Protein AF-A0A382S1F7-F1 (afdb_monomer_lite)

Radius of gyration: 28.17 Å; chains: 1; bounding box: 48×58×81 Å

Foldseek 3Di:
DLLQLQLWAFPLLVQLQLLLCVVQVKFKDAPNDTDHVVQWDGDGFKIWGDPPPDIDIDGRHNVVSVGIDIAHPVGDDDPQLPQALAEEEEFDAADPDHPVVVCVLNVVSRYHYDHADDSSHAEYEYHPPGDPVRVVVQVVSSNHRYYYPVSVVVSRPDPPPDPPPPPPPPPPPDPPDDDVVLVVQLVVQCPDPDVVSVVVSVVSVVVSD

InterPro domains:
  IPR001357 BRCT domain [PF00533] (86-142)
  IPR001357 BRCT domain [PS50172] (78-169)
  IPR036420 BRCT domain superfamily [G3DSA:3.40.50.10190] (74-157)
  IPR036420 BRCT domain superfamily [SSF52113] (77-164)

Secondary structure (DSSP, 8-state):
-GGGGGS--SHHHHHHHHHHHHHTTPEEEETTEEE-GGGEEE-SSEEEEE-SS-EEEEE-STTHHHH-EEE-TT-SPPTT-TTTT-EEEEESB-SSS-HHHHHHHHHHTT-EEESS--TT--EEEE-BT--HHHHHHHHHTS--EEEEHHHHHHHSPP-------------------S-HHHHHHHHHHHT-S-HHHHHHHHHHHHHT-

Structure (mmCIF, N/CA/C/O backbone):
data_AF-A0A382S1F7-F1
#
_entry.id   AF-A0A382S1F7-F1
#
loop_
_atom_site.group_PDB
_atom_site.id
_atom_site.type_symbol
_atom_site.label_atom_id
_atom_site.label_alt_id
_atom_site.label_comp_id
_atom_site.label_asym_id
_atom_site.label_entity_id
_atom_site.label_seq_id
_atom_site.pdbx_PDB_ins_code
_atom_site.Cartn_x
_atom_site.Cartn_y
_atom_site.Cartn_z
_atom_site.occupancy
_atom_site.B_iso_or_equiv
_atom_site.auth_seq_id
_atom_site.auth_comp_id
_atom_site.auth_asym_id
_atom_site.auth_atom_id
_atom_site.pdbx_PDB_model_num
ATOM 1 N N . MET A 1 1 ? -2.131 -1.665 -4.468 1.00 86.62 1 MET A N 1
ATOM 2 C CA . MET A 1 1 ? -0.959 -1.792 -3.585 1.00 86.62 1 MET A CA 1
ATOM 3 C C . MET A 1 1 ? 0.016 -0.644 -3.794 1.00 86.62 1 MET A C 1
ATOM 5 O O . MET A 1 1 ? 0.384 -0.010 -2.820 1.00 86.62 1 MET A O 1
ATOM 9 N N . LYS A 1 2 ? 0.353 -0.279 -5.042 1.00 88.88 2 LYS A N 1
ATOM 10 C CA . LYS A 1 2 ? 1.259 0.851 -5.343 1.00 88.88 2 LYS A CA 1
ATOM 11 C C . LYS A 1 2 ? 0.974 2.151 -4.569 1.00 88.88 2 LYS A C 1
ATOM 13 O O . LYS A 1 2 ? 1.903 2.854 -4.203 1.00 88.88 2 LYS A O 1
ATOM 18 N N . VAL A 1 3 ? -0.294 2.471 -4.287 1.00 89.44 3 VAL A N 1
ATOM 19 C CA . VAL A 1 3 ? -0.679 3.668 -3.512 1.00 89.44 3 VAL A CA 1
ATOM 20 C C . VAL A 1 3 ? -0.031 3.741 -2.119 1.00 89.44 3 VAL A C 1
ATOM 22 O O . VAL A 1 3 ? 0.233 4.844 -1.650 1.00 89.44 3 VAL A O 1
ATOM 25 N N . LEU A 1 4 ? 0.300 2.598 -1.506 1.00 90.38 4 LEU A N 1
ATOM 26 C CA . LEU A 1 4 ? 0.947 2.512 -0.191 1.00 90.38 4 LEU A CA 1
ATOM 27 C C . LEU A 1 4 ? 2.356 3.125 -0.180 1.00 90.38 4 LEU A C 1
ATOM 29 O O . LEU A 1 4 ? 2.811 3.616 0.845 1.00 90.38 4 LEU A O 1
ATOM 33 N N . PHE A 1 5 ? 3.027 3.203 -1.333 1.00 90.56 5 PHE A N 1
ATOM 34 C CA . PHE A 1 5 ? 4.339 3.851 -1.429 1.00 90.56 5 PHE A CA 1
ATOM 35 C C . PHE A 1 5 ? 4.291 5.357 -1.129 1.00 90.56 5 PHE A C 1
ATOM 37 O O . PHE A 1 5 ? 5.321 5.962 -0.857 1.00 90.56 5 PHE A O 1
ATOM 44 N N . LYS A 1 6 ? 3.104 5.979 -1.143 1.00 90.50 6 LYS A N 1
ATOM 45 C CA . LYS A 1 6 ? 2.944 7.393 -0.775 1.00 90.50 6 LYS A CA 1
ATOM 46 C C . LYS A 1 6 ? 3.043 7.648 0.729 1.00 90.50 6 LYS A C 1
ATOM 48 O O . LYS A 1 6 ? 3.261 8.792 1.111 1.00 90.50 6 LYS A O 1
ATOM 53 N N . THR A 1 7 ? 2.849 6.623 1.561 1.00 89.38 7 THR A N 1
ATOM 54 C CA . THR A 1 7 ? 2.784 6.753 3.031 1.00 89.38 7 THR A CA 1
ATOM 55 C C . THR A 1 7 ? 4.061 6.339 3.737 1.00 89.38 7 THR A C 1
ATOM 57 O O . THR A 1 7 ? 4.134 6.475 4.956 1.00 89.38 7 THR A O 1
ATOM 60 N N . LEU A 1 8 ? 5.042 5.822 2.996 1.00 90.94 8 LEU A N 1
ATOM 61 C CA . LEU A 1 8 ? 6.309 5.362 3.551 1.00 90.94 8 LEU A CA 1
ATOM 62 C C . LEU A 1 8 ? 7.073 6.546 4.139 1.00 90.94 8 LEU A C 1
ATOM 64 O O . LEU A 1 8 ? 7.244 7.562 3.462 1.00 90.94 8 LEU A O 1
ATOM 68 N N . LYS A 1 9 ? 7.528 6.414 5.388 1.00 89.44 9 LYS A N 1
ATOM 69 C CA . LYS A 1 9 ? 8.358 7.435 6.051 1.00 89.44 9 LYS A CA 1
ATOM 70 C C . LYS A 1 9 ? 9.719 6.916 6.506 1.00 89.44 9 LYS A C 1
ATOM 72 O O . LYS A 1 9 ? 10.613 7.716 6.746 1.00 89.44 9 LYS A O 1
ATOM 77 N N . ASN A 1 10 ? 9.859 5.606 6.673 1.00 91.44 10 ASN A N 1
ATOM 78 C CA . ASN A 1 10 ? 11.054 4.981 7.231 1.00 91.44 10 ASN A CA 1
ATOM 79 C C . ASN A 1 10 ? 11.327 3.621 6.573 1.00 91.44 10 ASN A C 1
ATOM 81 O O . ASN A 1 10 ? 10.486 3.078 5.849 1.00 91.44 10 ASN A O 1
ATOM 85 N N . SER A 1 11 ? 12.501 3.058 6.843 1.00 90.56 11 SER A N 1
ATOM 86 C CA . SER A 1 11 ? 12.885 1.741 6.331 1.00 90.56 11 SER A CA 1
ATOM 87 C C . SER A 1 11 ? 11.980 0.620 6.805 1.00 90.56 11 SER A C 1
ATOM 89 O O . SER A 1 11 ? 11.673 -0.250 6.002 1.00 90.56 11 SER A O 1
ATOM 91 N N . LYS A 1 12 ? 11.469 0.658 8.040 1.00 91.31 12 LYS A N 1
ATOM 92 C CA . LYS A 1 12 ? 10.545 -0.369 8.552 1.00 91.31 12 LYS A CA 1
ATOM 93 C C . LYS A 1 12 ? 9.279 -0.469 7.692 1.00 91.31 12 LYS A C 1
ATOM 95 O O . LYS A 1 12 ? 8.837 -1.572 7.380 1.00 91.31 12 LYS A O 1
ATOM 100 N N . ASP A 1 13 ? 8.723 0.668 7.277 1.00 91.88 13 ASP A N 1
ATOM 101 C CA . ASP A 1 13 ? 7.564 0.734 6.384 1.00 91.88 13 ASP A CA 1
ATOM 102 C C . ASP A 1 13 ? 7.890 0.122 5.015 1.00 91.88 13 ASP A C 1
ATOM 104 O O . ASP A 1 13 ? 7.119 -0.686 4.494 1.00 91.88 13 ASP A O 1
ATOM 108 N N . LEU A 1 14 ? 9.040 0.491 4.437 1.00 91.19 14 LEU A N 1
ATOM 109 C CA . LEU A 1 14 ? 9.475 -0.011 3.135 1.00 91.19 14 LEU A CA 1
ATOM 110 C C . LEU A 1 14 ? 9.740 -1.522 3.178 1.00 91.19 14 LEU A C 1
ATOM 112 O O . LEU A 1 14 ? 9.232 -2.243 2.324 1.00 91.19 14 LEU A O 1
ATOM 116 N N . THR A 1 15 ? 10.450 -2.009 4.196 1.00 91.75 15 THR A N 1
ATOM 117 C CA . THR A 1 15 ? 10.720 -3.436 4.406 1.00 91.75 15 THR A CA 1
ATOM 118 C C . THR A 1 15 ? 9.428 -4.237 4.494 1.00 91.75 15 THR A C 1
ATOM 120 O O . THR A 1 15 ? 9.309 -5.260 3.832 1.00 91.75 15 THR A O 1
ATOM 123 N N . ARG A 1 16 ? 8.421 -3.756 5.235 1.00 92.81 16 ARG A N 1
ATOM 124 C CA . ARG A 1 16 ? 7.117 -4.435 5.334 1.00 92.81 16 ARG A CA 1
ATOM 125 C C . ARG A 1 16 ? 6.429 -4.571 3.980 1.00 92.81 16 ARG A C 1
ATOM 127 O O . ARG A 1 16 ? 5.920 -5.637 3.649 1.00 92.81 16 ARG A O 1
ATOM 134 N N . VAL A 1 17 ? 6.432 -3.502 3.186 1.00 92.25 17 VAL A N 1
ATOM 135 C CA . VAL A 1 17 ? 5.825 -3.517 1.850 1.00 92.25 17 VAL A CA 1
ATOM 136 C C . VAL A 1 17 ? 6.582 -4.451 0.902 1.00 92.25 17 VAL A C 1
ATOM 138 O O . VAL A 1 17 ? 5.939 -5.194 0.164 1.00 92.25 17 VAL A O 1
ATOM 141 N N . LEU A 1 18 ? 7.918 -4.446 0.937 1.00 91.44 18 LEU A N 1
ATOM 142 C CA . LEU A 1 18 ? 8.743 -5.317 0.095 1.00 91.44 18 LEU A CA 1
ATOM 143 C C . LEU A 1 18 ? 8.636 -6.793 0.504 1.00 91.44 18 LEU A C 1
ATOM 145 O O . LEU A 1 18 ? 8.439 -7.628 -0.372 1.00 91.44 18 LEU A O 1
ATOM 149 N N . ASN A 1 19 ? 8.626 -7.106 1.803 1.00 91.88 19 ASN A N 1
ATOM 150 C CA . ASN A 1 19 ? 8.371 -8.461 2.308 1.00 91.88 19 ASN A CA 1
ATOM 151 C C . ASN A 1 19 ? 7.033 -9.004 1.797 1.00 91.88 19 ASN A C 1
ATOM 153 O O . ASN A 1 19 ? 6.947 -10.139 1.333 1.00 91.88 19 ASN A O 1
ATOM 157 N N . TYR A 1 20 ? 5.976 -8.184 1.838 1.00 92.31 20 TYR A N 1
ATOM 158 C CA . TYR A 1 20 ? 4.690 -8.593 1.282 1.00 92.31 20 TYR A CA 1
ATOM 159 C C . TYR A 1 20 ? 4.777 -8.857 -0.223 1.00 92.31 20 TYR A C 1
ATOM 161 O O . TYR A 1 20 ? 4.180 -9.823 -0.704 1.00 92.31 20 TYR A O 1
ATOM 169 N N . CYS A 1 21 ? 5.480 -7.996 -0.969 1.00 91.06 21 CYS A N 1
ATOM 170 C CA . CYS A 1 21 ? 5.673 -8.178 -2.404 1.00 91.06 21 CYS A CA 1
ATOM 171 C C . CYS A 1 21 ? 6.350 -9.522 -2.702 1.00 91.06 21 CYS A C 1
ATOM 173 O O . CYS A 1 21 ? 5.808 -10.310 -3.475 1.00 91.06 21 CYS A O 1
ATOM 175 N N . GLU A 1 22 ? 7.469 -9.813 -2.037 1.00 89.56 22 GLU A N 1
ATOM 176 C CA . GLU A 1 22 ? 8.221 -11.061 -2.201 1.00 89.56 22 GLU A CA 1
ATOM 177 C C . GLU A 1 22 ? 7.354 -12.288 -1.860 1.00 89.56 22 GLU A C 1
ATOM 179 O O . GLU A 1 22 ? 7.219 -13.200 -2.681 1.00 89.56 22 GLU A O 1
ATOM 184 N N . ASN A 1 23 ? 6.645 -12.265 -0.725 1.00 89.38 23 ASN A N 1
ATOM 185 C CA . ASN A 1 23 ? 5.772 -13.365 -0.293 1.00 89.38 23 ASN A CA 1
ATOM 186 C C . ASN A 1 23 ? 4.588 -13.623 -1.241 1.00 89.38 23 ASN A C 1
ATOM 188 O O . ASN A 1 23 ? 4.117 -14.755 -1.362 1.00 89.38 23 ASN A O 1
ATOM 192 N N . ASN A 1 24 ? 4.107 -12.591 -1.940 1.00 88.69 24 ASN A N 1
ATOM 193 C CA . ASN A 1 24 ? 2.965 -12.684 -2.854 1.00 88.69 24 ASN A CA 1
ATOM 194 C C . ASN A 1 24 ? 3.372 -12.727 -4.335 1.00 88.69 24 ASN A C 1
ATOM 196 O O . ASN A 1 24 ? 2.506 -12.580 -5.203 1.00 88.69 24 ASN A O 1
ATOM 200 N N . ARG A 1 25 ? 4.662 -12.954 -4.634 1.00 87.69 25 ARG A N 1
ATOM 201 C CA . ARG A 1 25 ? 5.215 -13.005 -6.002 1.00 87.69 25 ARG A CA 1
ATOM 202 C C . ARG A 1 25 ? 4.908 -11.739 -6.814 1.00 87.69 25 ARG A C 1
ATOM 204 O O . ARG A 1 25 ? 4.575 -11.814 -7.994 1.00 87.69 25 ARG A O 1
ATOM 211 N N . ILE A 1 26 ? 4.956 -10.584 -6.157 1.00 90.19 26 ILE A N 1
ATOM 212 C CA . ILE A 1 26 ? 4.844 -9.266 -6.781 1.00 90.19 26 ILE A CA 1
ATOM 213 C C . ILE A 1 26 ? 6.266 -8.765 -6.989 1.00 90.19 26 ILE A C 1
ATOM 215 O O . ILE A 1 26 ? 7.002 -8.558 -6.025 1.00 90.19 26 ILE A O 1
ATOM 219 N N . GLU A 1 27 ? 6.657 -8.550 -8.237 1.00 89.69 27 GLU A N 1
ATOM 220 C CA . GLU A 1 27 ? 7.999 -8.064 -8.532 1.00 89.69 27 GLU A CA 1
ATOM 221 C C . GLU A 1 27 ? 8.067 -6.555 -8.314 1.00 89.69 27 GLU A C 1
ATOM 223 O O . GLU A 1 27 ? 7.243 -5.787 -8.822 1.00 89.69 27 GLU A O 1
ATOM 228 N N . THR A 1 28 ? 9.067 -6.117 -7.553 1.00 89.44 28 THR A N 1
ATOM 229 C CA . THR A 1 28 ? 9.378 -4.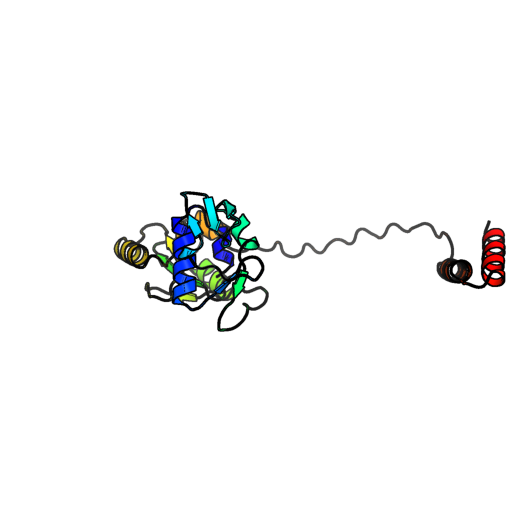695 -7.416 1.00 89.44 28 THR A CA 1
ATOM 230 C C . THR A 1 28 ? 10.462 -4.353 -8.422 1.00 89.44 28 THR A C 1
ATOM 232 O O . THR A 1 28 ? 11.548 -4.912 -8.388 1.00 89.44 28 THR A O 1
ATOM 235 N N . LEU A 1 29 ? 10.168 -3.429 -9.330 1.00 88.62 29 LEU A N 1
ATOM 236 C CA . LEU A 1 29 ? 11.051 -3.052 -10.425 1.00 88.62 29 LEU A CA 1
ATOM 237 C C . LEU A 1 29 ? 11.516 -1.601 -10.260 1.00 88.62 29 LEU A C 1
ATOM 239 O O . LEU A 1 29 ? 10.715 -0.707 -9.962 1.00 88.62 29 LEU A O 1
ATOM 243 N N . HIS A 1 30 ? 12.782 -1.337 -10.561 1.00 86.25 30 HIS A N 1
ATOM 244 C CA . HIS A 1 30 ? 13.304 0.008 -10.801 1.00 86.25 30 HIS A CA 1
ATOM 245 C C . HIS A 1 30 ? 14.058 0.025 -12.127 1.00 86.25 30 HIS A C 1
ATOM 247 O O . HIS A 1 30 ? 14.952 -0.785 -12.334 1.00 86.25 30 HIS A O 1
ATOM 253 N N . ASN A 1 31 ? 13.684 0.933 -13.035 1.00 81.94 31 ASN A N 1
ATOM 254 C CA . ASN A 1 31 ? 14.240 1.001 -14.395 1.00 81.94 31 ASN A CA 1
ATOM 255 C C . ASN A 1 31 ? 14.308 -0.367 -15.104 1.00 81.94 31 ASN A C 1
ATOM 257 O O . ASN A 1 31 ? 15.307 -0.678 -15.733 1.00 81.94 31 ASN A O 1
ATOM 261 N N . GLU A 1 32 ? 13.238 -1.166 -14.989 1.00 80.50 32 GLU A N 1
ATOM 262 C CA . GLU A 1 32 ? 13.101 -2.506 -15.605 1.00 80.50 32 GLU A CA 1
ATOM 263 C C . GLU A 1 32 ? 13.939 -3.615 -14.951 1.00 80.50 32 GLU A C 1
ATOM 265 O O . GLU A 1 32 ? 13.748 -4.784 -15.265 1.00 80.50 32 GLU A O 1
ATOM 270 N N . SER A 1 33 ? 14.768 -3.279 -13.964 1.00 83.25 33 SER A N 1
ATOM 271 C CA . SER A 1 33 ? 15.489 -4.254 -13.150 1.00 83.25 33 SER A CA 1
ATOM 272 C C . SER A 1 33 ? 14.671 -4.677 -11.934 1.00 83.25 33 SER A C 1
ATOM 274 O O . SER A 1 33 ? 14.140 -3.825 -11.213 1.00 83.25 33 SER A O 1
ATOM 276 N N . SER A 1 34 ? 14.614 -5.987 -11.683 1.00 83.62 34 SER A N 1
ATOM 277 C CA . SER A 1 34 ? 14.015 -6.544 -10.469 1.00 83.62 34 SER A CA 1
ATOM 278 C C . SER A 1 34 ? 14.860 -6.243 -9.240 1.00 83.62 34 SER A C 1
ATOM 280 O O . SER A 1 34 ? 16.090 -6.281 -9.277 1.00 83.62 34 SER A O 1
ATOM 282 N N . LEU A 1 35 ? 14.168 -5.894 -8.164 1.00 83.31 35 LEU A N 1
ATOM 283 C CA . LEU A 1 35 ? 14.728 -5.534 -6.880 1.00 83.31 35 LEU A CA 1
ATOM 284 C C . LEU A 1 35 ? 14.209 -6.483 -5.814 1.00 83.31 35 LEU A C 1
ATOM 286 O O . LEU A 1 35 ? 13.002 -6.575 -5.585 1.00 83.31 35 LEU A O 1
ATOM 290 N N . THR A 1 36 ? 15.152 -7.104 -5.121 1.00 79.62 36 THR A N 1
ATOM 291 C CA . THR A 1 36 ? 14.924 -7.822 -3.869 1.00 79.62 36 THR A CA 1
ATOM 292 C C . THR A 1 36 ? 15.542 -7.042 -2.719 1.00 79.62 36 THR A C 1
ATOM 294 O O . THR A 1 36 ? 16.439 -6.212 -2.920 1.00 79.62 36 THR A O 1
ATOM 297 N N . LEU A 1 37 ? 15.068 -7.299 -1.500 1.00 79.25 37 LEU A N 1
ATOM 298 C CA . LEU A 1 37 ? 15.604 -6.662 -0.295 1.00 79.25 37 LEU A CA 1
ATOM 299 C C . LEU A 1 37 ? 17.120 -6.856 -0.136 1.00 79.25 37 LEU A C 1
ATOM 301 O O . LEU A 1 37 ? 17.796 -5.942 0.330 1.00 79.25 37 LEU A O 1
ATOM 305 N N . ASP A 1 38 ? 17.670 -7.974 -0.609 1.00 81.19 38 ASP A N 1
ATOM 306 C CA . ASP A 1 38 ? 19.104 -8.288 -0.529 1.00 81.19 38 ASP A CA 1
ATOM 307 C C . ASP A 1 38 ? 20.001 -7.276 -1.261 1.00 81.19 38 ASP A C 1
ATOM 309 O O . ASP A 1 38 ? 21.165 -7.075 -0.904 1.00 81.19 38 ASP A O 1
ATOM 313 N N . VAL A 1 39 ? 19.466 -6.616 -2.291 1.00 82.38 39 VAL A N 1
ATOM 314 C CA . VAL A 1 39 ? 20.199 -5.642 -3.116 1.00 82.38 39 VAL A CA 1
ATOM 315 C C . VAL A 1 39 ? 20.114 -4.227 -2.524 1.00 82.38 39 VAL A C 1
ATOM 317 O O . VAL A 1 39 ? 20.861 -3.327 -2.928 1.00 82.38 39 VAL A O 1
ATOM 320 N N . ILE A 1 40 ? 19.226 -4.016 -1.546 1.00 84.81 40 ILE A N 1
ATOM 321 C CA . ILE A 1 40 ? 18.932 -2.713 -0.951 1.00 84.81 40 ILE A CA 1
ATOM 322 C C . ILE A 1 40 ? 19.501 -2.646 0.467 1.00 84.81 40 ILE A C 1
ATOM 324 O O . ILE A 1 40 ? 19.025 -3.287 1.397 1.00 84.81 40 ILE A O 1
ATOM 328 N N . LYS A 1 41 ? 20.481 -1.768 0.670 1.00 85.69 41 LYS A N 1
ATOM 329 C CA . LYS A 1 41 ? 20.929 -1.382 2.010 1.00 85.69 41 LYS A CA 1
ATOM 330 C C . LYS A 1 41 ? 20.029 -0.273 2.534 1.00 85.69 41 LYS A C 1
ATOM 332 O O . LYS A 1 41 ? 20.008 0.815 1.964 1.00 85.69 41 LYS A O 1
ATOM 337 N N . LEU A 1 42 ? 19.284 -0.549 3.598 1.00 87.38 42 LEU A N 1
ATOM 338 C CA . LEU A 1 42 ? 18.363 0.406 4.210 1.00 87.38 42 LEU A CA 1
ATOM 339 C C . LEU A 1 42 ? 18.987 1.066 5.445 1.00 87.38 42 LEU A C 1
ATOM 341 O O . LEU A 1 42 ? 19.445 0.389 6.360 1.00 87.38 42 LEU A O 1
ATOM 345 N N . GLU A 1 43 ? 18.953 2.393 5.467 1.00 87.94 43 GLU A N 1
ATOM 346 C CA . GLU A 1 43 ? 19.143 3.241 6.646 1.00 87.94 43 GLU A CA 1
ATOM 347 C C . GLU A 1 43 ? 17.764 3.697 7.161 1.00 87.94 43 GLU A C 1
ATOM 349 O O . GLU A 1 43 ? 16.729 3.314 6.621 1.00 87.94 43 GLU A O 1
ATOM 354 N N . GLU A 1 44 ? 17.693 4.508 8.217 1.00 86.38 44 GLU A N 1
ATOM 355 C CA . GLU A 1 44 ? 16.411 4.887 8.837 1.00 86.38 44 GLU A CA 1
ATOM 356 C C . GLU A 1 44 ? 15.432 5.566 7.855 1.00 86.38 44 GLU A C 1
ATOM 358 O O . GLU A 1 44 ? 14.255 5.203 7.793 1.00 86.38 44 GLU A O 1
ATOM 363 N N . THR A 1 45 ? 15.923 6.503 7.041 1.00 88.56 45 THR A N 1
ATOM 364 C CA . THR A 1 45 ? 15.125 7.296 6.083 1.00 88.56 45 THR A CA 1
ATOM 365 C C . THR A 1 45 ? 15.685 7.277 4.661 1.00 88.56 45 THR A C 1
ATOM 367 O O . THR A 1 45 ? 15.184 7.977 3.779 1.00 88.56 45 THR A O 1
ATOM 370 N N . ARG A 1 46 ? 16.724 6.479 4.405 1.00 89.19 46 ARG A N 1
ATOM 371 C CA . ARG A 1 46 ? 17.399 6.388 3.104 1.00 89.19 46 ARG A CA 1
ATOM 372 C C . ARG A 1 46 ? 17.639 4.934 2.735 1.00 89.19 46 ARG A C 1
ATOM 374 O O . ARG A 1 46 ? 17.718 4.072 3.601 1.00 89.19 46 ARG A O 1
ATOM 381 N N . GLY A 1 47 ? 17.757 4.664 1.444 1.00 87.31 47 GLY A N 1
ATOM 382 C CA . GLY A 1 47 ? 18.155 3.362 0.929 1.00 87.31 47 GLY A CA 1
ATOM 383 C C . GLY A 1 47 ? 19.217 3.510 -0.148 1.00 87.31 47 GLY A C 1
ATOM 384 O O . GLY A 1 47 ? 19.235 4.499 -0.878 1.00 87.31 47 GLY A O 1
ATOM 385 N N . VAL A 1 48 ? 20.109 2.530 -0.246 1.00 86.94 48 VAL A N 1
ATOM 386 C CA . VAL A 1 48 ? 21.130 2.440 -1.290 1.00 86.94 48 VAL A CA 1
ATOM 387 C C . VAL A 1 48 ? 20.970 1.111 -2.005 1.00 86.94 48 VAL A C 1
ATOM 389 O O . VAL A 1 48 ? 21.058 0.054 -1.388 1.00 86.94 48 VAL A O 1
ATOM 392 N N . ILE A 1 49 ? 20.757 1.167 -3.312 1.00 86.94 49 ILE A N 1
ATOM 393 C CA . ILE A 1 49 ? 20.693 -0.008 -4.179 1.00 86.94 49 ILE A CA 1
ATOM 394 C C . ILE A 1 49 ? 22.075 -0.239 -4.771 1.00 86.94 49 ILE A C 1
ATOM 396 O O . ILE A 1 49 ? 22.669 0.691 -5.324 1.00 86.94 49 ILE A O 1
ATOM 400 N N . ASN A 1 50 ? 22.582 -1.465 -4.664 1.00 82.94 50 ASN A N 1
ATOM 401 C CA . ASN A 1 50 ? 23.851 -1.849 -5.270 1.00 82.94 50 ASN A CA 1
ATOM 402 C C . ASN A 1 50 ? 23.631 -2.582 -6.599 1.00 82.94 50 ASN A C 1
ATOM 404 O O . ASN A 1 50 ? 23.258 -3.749 -6.614 1.00 82.94 50 ASN A O 1
ATOM 408 N N . TRP A 1 51 ? 23.944 -1.933 -7.717 1.00 79.50 51 TRP A N 1
ATOM 409 C CA . TRP A 1 51 ? 23.795 -2.497 -9.062 1.00 79.50 51 TRP A CA 1
ATOM 410 C C . TRP A 1 51 ? 25.026 -3.285 -9.538 1.00 79.50 51 TRP A C 1
ATOM 412 O O . TRP A 1 51 ? 25.360 -3.256 -10.718 1.00 79.50 51 TRP A O 1
ATOM 422 N N . GLY A 1 52 ? 25.749 -3.950 -8.631 1.00 69.25 52 GLY A N 1
ATOM 423 C CA . GLY A 1 52 ? 26.938 -4.732 -8.997 1.00 69.25 52 GLY A CA 1
ATOM 424 C C . GLY A 1 52 ? 28.120 -3.874 -9.467 1.00 69.25 52 GLY A C 1
ATOM 425 O O . GLY A 1 52 ? 28.837 -4.262 -10.383 1.00 69.25 52 GLY A O 1
ATOM 426 N N . GLY A 1 53 ? 28.316 -2.699 -8.854 1.00 68.06 53 GLY A N 1
ATOM 427 C CA . GLY A 1 53 ? 29.435 -1.789 -9.155 1.00 68.06 53 GLY A CA 1
ATOM 428 C C . GLY A 1 53 ? 29.051 -0.308 -9.209 1.00 68.06 53 GLY A C 1
ATOM 429 O O . GLY A 1 53 ? 29.917 0.553 -9.084 1.00 68.06 53 GLY A O 1
ATOM 430 N N . TYR A 1 54 ? 27.755 -0.005 -9.328 1.00 68.88 54 TYR A N 1
ATOM 431 C CA . TYR A 1 54 ? 27.209 1.350 -9.248 1.00 68.88 54 TYR A CA 1
ATOM 432 C C . TYR A 1 54 ? 26.151 1.414 -8.142 1.00 68.88 54 TYR A C 1
ATOM 434 O O . TYR A 1 54 ? 25.232 0.600 -8.109 1.00 68.88 54 TYR A O 1
ATOM 442 N N . GLY A 1 55 ? 26.290 2.355 -7.210 1.00 76.31 55 GLY A N 1
ATOM 443 C CA . GLY A 1 55 ? 25.332 2.553 -6.123 1.00 76.31 55 GLY A CA 1
ATOM 444 C C . GLY A 1 55 ? 24.363 3.682 -6.452 1.00 76.31 55 GLY A C 1
ATOM 445 O O . GLY A 1 55 ? 24.805 4.772 -6.806 1.00 76.31 55 GLY A O 1
ATOM 446 N N . SER A 1 56 ? 23.056 3.459 -6.308 1.00 84.00 56 SER A N 1
ATOM 447 C CA . SER A 1 56 ? 22.065 4.543 -6.356 1.00 84.00 56 SER A CA 1
ATOM 448 C C . SER A 1 56 ? 21.405 4.707 -4.997 1.00 84.00 56 SER A C 1
ATOM 450 O O . SER A 1 56 ? 20.837 3.747 -4.474 1.00 84.00 56 SER A O 1
ATOM 452 N N . SER A 1 57 ? 21.445 5.914 -4.440 1.00 87.88 57 SER A N 1
ATOM 453 C CA . SER A 1 57 ? 20.727 6.239 -3.212 1.00 87.88 57 SER A CA 1
ATOM 454 C C . SER A 1 57 ? 19.348 6.824 -3.506 1.00 87.88 57 SER A C 1
ATOM 456 O O . SER A 1 57 ? 19.123 7.478 -4.526 1.00 87.88 57 SER A O 1
ATOM 458 N N . PHE A 1 58 ? 18.414 6.586 -2.594 1.00 89.31 58 PHE A N 1
ATOM 459 C CA . PHE A 1 58 ? 17.088 7.178 -2.605 1.00 89.31 58 PHE A CA 1
ATOM 460 C C . PHE A 1 58 ? 16.658 7.537 -1.184 1.00 89.31 58 PHE A C 1
ATOM 462 O O . PHE A 1 58 ? 17.090 6.934 -0.202 1.00 89.31 58 PHE A O 1
ATOM 469 N N . GLU A 1 59 ? 15.780 8.526 -1.078 1.00 91.06 59 GLU A N 1
ATOM 470 C CA . GLU A 1 59 ? 15.151 8.908 0.185 1.00 91.06 59 GLU A CA 1
ATOM 471 C C . GLU A 1 59 ? 13.790 8.238 0.313 1.00 91.06 59 GLU A C 1
ATOM 473 O O . GLU A 1 59 ? 13.037 8.149 -0.663 1.00 91.06 59 GLU A O 1
ATOM 478 N N . ILE A 1 60 ? 13.492 7.760 1.519 1.00 90.25 60 ILE A N 1
ATOM 479 C CA . ILE A 1 60 ? 12.235 7.101 1.837 1.00 90.25 60 ILE A CA 1
ATOM 480 C C . ILE A 1 60 ? 11.179 8.169 2.083 1.00 90.25 60 ILE A C 1
ATOM 482 O O . ILE A 1 60 ? 11.238 8.933 3.044 1.00 90.25 60 ILE A O 1
ATOM 486 N N . GLY A 1 61 ? 10.192 8.201 1.198 1.00 88.88 61 GLY A N 1
ATOM 487 C CA . GLY A 1 61 ? 9.120 9.175 1.237 1.00 88.88 61 GLY A CA 1
ATOM 488 C C . GLY A 1 61 ? 8.088 8.930 0.147 1.00 88.88 61 GLY A C 1
ATOM 489 O O . GLY A 1 61 ? 8.103 7.926 -0.569 1.00 88.88 61 GLY A O 1
ATOM 490 N N . SER A 1 62 ? 7.196 9.904 -0.028 1.00 85.88 62 SER A N 1
ATOM 491 C CA . SER A 1 62 ? 6.126 9.844 -1.030 1.00 85.88 62 SER A CA 1
ATOM 492 C C . SER A 1 62 ? 6.630 9.842 -2.482 1.00 85.88 62 SER A C 1
ATOM 494 O O . SER A 1 62 ? 5.917 9.395 -3.386 1.00 85.88 62 SER A O 1
ATOM 496 N N . ASN A 1 63 ? 7.870 10.285 -2.708 1.00 86.50 63 ASN A N 1
ATOM 497 C CA . ASN A 1 63 ? 8.609 10.182 -3.969 1.00 86.50 63 ASN A CA 1
ATOM 498 C C . ASN A 1 63 ? 8.746 8.727 -4.453 1.00 86.50 63 ASN A C 1
ATOM 500 O O . ASN A 1 63 ? 8.725 8.487 -5.665 1.00 86.50 63 ASN A O 1
ATOM 504 N N . LEU A 1 64 ? 8.797 7.752 -3.536 1.00 88.56 64 LEU A N 1
ATOM 505 C CA . LEU A 1 64 ? 8.941 6.337 -3.878 1.00 88.56 64 LEU A CA 1
ATOM 506 C C . LEU A 1 64 ? 7.777 5.781 -4.701 1.00 88.56 64 LEU A C 1
ATOM 508 O O . LEU A 1 64 ? 7.958 4.830 -5.461 1.00 88.56 64 LEU A O 1
ATOM 512 N N . PHE A 1 65 ? 6.607 6.423 -4.639 1.00 88.06 65 PHE A N 1
ATOM 513 C CA . PHE A 1 65 ? 5.459 6.074 -5.475 1.00 88.06 65 PHE A CA 1
ATOM 514 C C . PHE A 1 65 ? 5.780 6.098 -6.977 1.00 88.06 65 PHE A C 1
ATOM 516 O O . PHE A 1 65 ? 5.247 5.287 -7.733 1.00 88.06 65 PHE A O 1
ATOM 523 N N . ASN A 1 66 ? 6.636 7.021 -7.423 1.00 88.75 66 ASN A N 1
ATOM 524 C CA . ASN A 1 66 ? 7.056 7.097 -8.824 1.00 88.75 66 ASN A CA 1
ATOM 525 C C . ASN A 1 66 ? 8.368 6.354 -9.090 1.00 88.75 66 ASN A C 1
ATOM 527 O O . ASN A 1 66 ? 8.659 6.055 -10.244 1.00 88.75 66 ASN A O 1
ATOM 531 N N . TYR A 1 67 ? 9.134 6.062 -8.039 1.00 88.44 67 TYR A N 1
ATOM 532 C CA . TYR A 1 67 ? 10.446 5.433 -8.138 1.00 88.44 67 TYR A CA 1
ATOM 533 C C . TYR A 1 67 ? 10.356 3.933 -8.437 1.00 88.44 67 TYR A C 1
ATOM 535 O O . TYR A 1 67 ? 11.085 3.434 -9.295 1.00 88.44 67 TYR A O 1
ATOM 543 N N . PHE A 1 68 ? 9.434 3.228 -7.773 1.00 89.06 68 PHE A N 1
ATOM 544 C CA . PHE A 1 68 ? 9.220 1.798 -7.978 1.00 89.06 68 PHE A CA 1
ATOM 545 C C . PHE A 1 68 ? 8.019 1.519 -8.889 1.00 89.06 68 PHE A C 1
ATOM 547 O O . PHE A 1 68 ? 6.957 2.161 -8.832 1.00 89.06 68 PHE A O 1
ATOM 554 N N . LYS A 1 69 ? 8.177 0.512 -9.743 1.00 90.81 69 LYS A N 1
ATOM 555 C CA . LYS A 1 69 ? 7.088 -0.155 -10.453 1.00 90.81 69 LYS A CA 1
ATOM 556 C C . LYS A 1 69 ? 6.819 -1.486 -9.752 1.00 90.81 69 LYS A C 1
ATOM 558 O O . LYS A 1 69 ? 7.725 -2.077 -9.185 1.00 90.81 69 LYS A O 1
ATOM 563 N N . LEU A 1 70 ? 5.562 -1.909 -9.757 1.00 90.75 70 LEU A N 1
ATOM 564 C CA . LEU A 1 70 ? 5.153 -3.200 -9.215 1.00 90.75 70 LEU A CA 1
ATOM 565 C C . LEU A 1 70 ? 4.550 -3.990 -10.363 1.00 90.75 70 LEU A C 1
ATOM 567 O O . LEU A 1 70 ? 3.634 -3.466 -11.010 1.00 90.75 70 LEU A O 1
ATOM 571 N N . ASP A 1 71 ? 5.063 -5.189 -10.595 1.00 90.44 71 ASP A N 1
ATOM 572 C CA . ASP A 1 71 ? 4.461 -6.149 -11.506 1.00 90.44 71 ASP A CA 1
ATOM 573 C C . ASP A 1 71 ? 3.705 -7.214 -10.714 1.00 90.44 71 ASP A C 1
ATOM 575 O O . ASP A 1 71 ? 4.196 -7.742 -9.717 1.00 90.44 71 ASP A O 1
ATOM 579 N N . TYR A 1 72 ? 2.463 -7.466 -11.116 1.00 89.50 72 TYR A N 1
ATOM 580 C CA . TYR A 1 72 ? 1.539 -8.312 -10.368 1.00 89.50 72 TYR A CA 1
ATOM 581 C C . TYR A 1 72 ? 1.234 -9.570 -11.182 1.00 89.50 72 TYR A C 1
ATOM 583 O O . TYR A 1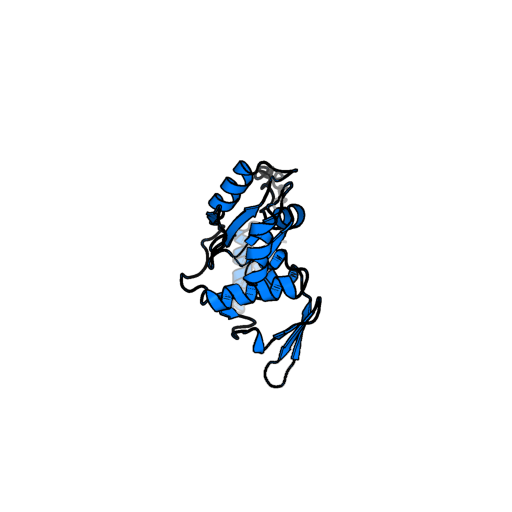 72 ? 0.939 -9.459 -12.372 1.00 89.50 72 TYR A O 1
ATOM 591 N N . PRO A 1 73 ? 1.147 -10.753 -10.549 1.00 83.81 73 PRO A N 1
ATOM 592 C CA . PRO A 1 73 ? 0.896 -12.008 -11.264 1.00 83.81 73 PRO A CA 1
ATOM 593 C C . PRO A 1 73 ? -0.473 -12.045 -11.970 1.00 83.81 73 PRO A C 1
ATOM 595 O O . PRO A 1 73 ? -0.670 -12.810 -12.907 1.00 83.81 73 PRO A O 1
ATOM 598 N N . GLY A 1 74 ? -1.428 -11.212 -11.536 1.00 82.69 74 GLY A N 1
ATOM 599 C CA . GLY A 1 74 ? -2.754 -11.056 -12.152 1.00 82.69 74 GLY A CA 1
ATOM 600 C C . GLY A 1 74 ? -2.858 -9.914 -13.170 1.00 82.69 74 GLY A C 1
ATOM 601 O O . GLY A 1 74 ? -3.965 -9.585 -13.596 1.00 82.69 74 GLY A O 1
ATOM 602 N N . GLY A 1 75 ? -1.736 -9.289 -13.531 1.00 85.56 75 GLY A N 1
ATOM 603 C CA . GLY A 1 75 ? -1.688 -8.122 -14.402 1.00 85.56 75 GLY A CA 1
ATOM 604 C C . GLY A 1 75 ? -1.913 -6.788 -13.677 1.00 85.56 75 GLY A C 1
ATOM 605 O O . GLY A 1 75 ? -2.166 -6.737 -12.470 1.00 85.56 75 GLY A O 1
ATOM 606 N N . PRO A 1 76 ? -1.796 -5.665 -14.405 1.00 84.62 76 PRO A N 1
ATOM 607 C CA . PRO A 1 76 ? -1.853 -4.338 -13.813 1.00 84.62 76 PRO A CA 1
ATOM 608 C C . PRO A 1 76 ? -3.256 -4.002 -13.281 1.00 84.62 76 PRO A C 1
ATOM 610 O O . PRO A 1 76 ? -4.269 -4.434 -13.838 1.00 84.62 76 PRO A O 1
ATOM 613 N N . PRO A 1 77 ? -3.348 -3.155 -12.240 1.00 86.25 77 PRO A N 1
ATOM 614 C CA . PRO A 1 77 ? -4.626 -2.786 -11.654 1.00 86.25 77 PRO A CA 1
ATOM 615 C C . PRO A 1 77 ? -5.501 -1.993 -12.646 1.00 86.25 77 PRO A C 1
ATOM 617 O O . PRO A 1 77 ? -4.983 -1.143 -13.383 1.00 86.25 77 PRO A O 1
ATOM 620 N N . PRO A 1 78 ? -6.835 -2.190 -12.644 1.00 86.62 78 PRO A N 1
ATOM 621 C CA . PRO A 1 78 ? -7.740 -1.453 -13.519 1.00 86.62 78 PRO A CA 1
ATOM 622 C C . PRO A 1 78 ? -7.665 0.064 -13.313 1.00 86.62 78 PRO A C 1
ATOM 624 O O . PRO A 1 78 ? -7.445 0.574 -12.208 1.00 86.62 78 PRO A O 1
ATOM 627 N N . ARG A 1 79 ? -7.917 0.824 -14.384 1.00 82.94 79 ARG A N 1
ATOM 628 C CA . ARG A 1 79 ? -7.839 2.290 -14.342 1.00 82.94 79 ARG A CA 1
ATOM 629 C C . ARG A 1 79 ? -8.784 2.866 -13.281 1.00 82.94 79 ARG A C 1
ATOM 631 O O . ARG A 1 79 ? -9.987 2.637 -13.306 1.00 82.94 79 ARG A O 1
ATOM 638 N N . GLY A 1 80 ? -8.233 3.676 -12.375 1.00 82.19 80 GLY A N 1
ATOM 639 C CA . GLY A 1 80 ? -8.989 4.324 -11.296 1.00 82.19 80 GLY A CA 1
ATOM 640 C C . GLY A 1 80 ? -9.193 3.465 -10.044 1.00 82.19 80 GLY A C 1
ATOM 641 O O . GLY A 1 80 ? -9.750 3.969 -9.072 1.00 82.19 80 GLY A O 1
ATOM 642 N N . LYS A 1 81 ? -8.711 2.217 -10.030 1.00 88.12 81 LYS A N 1
ATOM 643 C CA . LYS A 1 81 ? -8.738 1.331 -8.862 1.00 88.12 81 LYS A CA 1
ATOM 644 C C . LYS A 1 81 ? -7.388 1.364 -8.138 1.00 88.12 81 LYS A C 1
ATOM 646 O O . LYS A 1 81 ? -6.530 0.506 -8.305 1.00 88.12 81 LYS A O 1
ATOM 651 N N . SER A 1 82 ? -7.149 2.425 -7.367 1.00 86.62 82 SER A N 1
ATOM 652 C CA . SER A 1 82 ? -5.849 2.647 -6.711 1.00 86.62 82 SER A CA 1
ATOM 653 C C . SER A 1 82 ? -5.547 1.665 -5.572 1.00 86.62 82 SER A C 1
ATOM 655 O O . SER A 1 82 ? -4.377 1.466 -5.233 1.00 86.62 82 SER A O 1
ATOM 657 N N . PHE A 1 83 ? -6.581 1.049 -4.996 1.00 90.25 83 PHE A N 1
ATOM 658 C CA . PHE A 1 83 ? -6.476 0.101 -3.887 1.00 90.25 83 PHE A CA 1
ATOM 659 C C . PHE A 1 83 ? -6.528 -1.366 -4.337 1.00 90.25 83 PHE A C 1
ATOM 661 O O . PHE A 1 83 ? -6.497 -2.248 -3.490 1.00 90.25 83 PHE A O 1
ATOM 668 N N . THR A 1 84 ? -6.513 -1.667 -5.640 1.00 88.81 84 THR A N 1
ATOM 669 C CA . THR A 1 84 ? -6.393 -3.057 -6.116 1.00 88.81 84 THR A CA 1
ATOM 670 C C . THR A 1 84 ? -5.163 -3.741 -5.517 1.00 88.81 84 THR A C 1
ATOM 672 O O . THR A 1 84 ? -4.099 -3.123 -5.426 1.00 88.81 84 THR A O 1
ATOM 675 N N . HIS A 1 85 ? -5.306 -4.996 -5.088 1.00 89.75 85 HIS A N 1
ATOM 676 C CA . HIS A 1 85 ? -4.295 -5.760 -4.337 1.00 89.75 85 HIS A CA 1
ATOM 677 C C . HIS A 1 85 ? -3.950 -5.182 -2.953 1.00 89.75 85 HIS A C 1
ATOM 679 O O . HIS A 1 85 ? -2.919 -5.531 -2.389 1.00 89.75 85 HIS A O 1
ATOM 685 N N . VAL A 1 86 ? -4.756 -4.268 -2.403 1.00 91.75 86 VAL A N 1
ATOM 686 C CA . VAL A 1 86 ? -4.677 -3.886 -0.986 1.00 91.75 86 VAL A CA 1
ATOM 687 C C . VAL A 1 86 ? -5.727 -4.680 -0.232 1.00 91.75 86 VAL A C 1
ATOM 689 O O . VAL A 1 86 ? -6.918 -4.553 -0.519 1.00 91.75 86 VAL A O 1
ATOM 692 N N . LYS A 1 87 ? -5.278 -5.473 0.735 1.00 93.94 87 LYS A N 1
ATOM 693 C CA . LYS A 1 87 ? -6.138 -6.148 1.696 1.00 93.94 87 LYS A CA 1
ATOM 694 C C . LYS A 1 87 ? -5.807 -5.582 3.063 1.00 93.94 87 LYS A C 1
ATOM 696 O O . LYS A 1 87 ? -4.652 -5.650 3.488 1.00 93.94 87 LYS A O 1
ATOM 701 N N . MET A 1 88 ? -6.795 -4.964 3.698 1.00 93.94 88 MET A N 1
ATOM 702 C CA . MET A 1 88 ? -6.577 -4.175 4.899 1.00 93.94 88 MET A CA 1
ATOM 703 C C . MET A 1 88 ? -7.448 -4.592 6.073 1.00 93.94 88 MET A C 1
ATOM 705 O O . MET A 1 88 ? -8.562 -5.069 5.882 1.00 93.94 88 MET A O 1
ATOM 709 N N . VAL A 1 89 ? -6.941 -4.333 7.274 1.00 93.62 89 VAL A N 1
ATOM 710 C CA . VAL A 1 89 ? -7.669 -4.456 8.540 1.00 93.62 89 VAL A CA 1
ATOM 711 C C . VAL A 1 89 ? -7.799 -3.075 9.170 1.00 93.62 89 VAL A C 1
ATOM 713 O O . VAL A 1 89 ? -6.824 -2.321 9.240 1.00 93.62 89 VAL A O 1
ATOM 716 N N . MET A 1 90 ? -8.997 -2.740 9.640 1.00 91.62 90 MET A N 1
ATOM 717 C CA . MET A 1 90 ? -9.222 -1.560 10.475 1.00 91.62 90 MET A CA 1
ATOM 718 C C . MET A 1 90 ? -9.225 -1.996 11.933 1.00 91.62 90 MET A C 1
ATOM 720 O O . MET A 1 90 ? -10.063 -2.798 12.336 1.00 91.62 90 MET A O 1
ATOM 724 N N . ASN A 1 91 ? -8.271 -1.494 12.712 1.00 91.44 91 ASN A N 1
ATOM 725 C CA . ASN A 1 91 ? -8.154 -1.818 14.124 1.00 91.44 91 ASN A CA 1
ATOM 726 C C . ASN A 1 91 ? -8.499 -0.601 14.979 1.00 91.44 91 ASN A C 1
ATOM 728 O O . ASN A 1 91 ? -7.701 0.331 15.099 1.00 91.44 91 ASN A O 1
ATOM 732 N N . GLY A 1 92 ? -9.678 -0.636 15.592 1.00 87.00 92 GLY A N 1
ATOM 733 C CA . GLY A 1 92 ? -10.235 0.478 16.351 1.00 87.00 92 GLY A CA 1
ATOM 734 C C . GLY A 1 92 ? -11.187 1.345 15.527 1.00 87.00 92 GLY A C 1
ATOM 735 O O . GLY A 1 92 ? -11.562 1.009 14.405 1.00 87.00 92 GLY A O 1
ATOM 736 N N . ILE A 1 93 ? -11.597 2.464 16.118 1.00 86.19 93 ILE A N 1
ATOM 737 C CA . ILE A 1 93 ? -12.594 3.391 15.576 1.00 86.19 93 ILE A CA 1
ATOM 738 C C . ILE A 1 93 ? -11.876 4.630 15.037 1.00 86.19 93 ILE A C 1
ATOM 740 O O . ILE A 1 93 ? -11.050 5.225 15.730 1.00 86.19 93 ILE A O 1
ATOM 744 N N . LEU A 1 94 ? -12.185 5.029 13.804 1.00 86.06 94 LEU A N 1
ATOM 745 C CA . LEU A 1 94 ? -11.663 6.266 13.218 1.00 86.06 94 LEU A CA 1
ATOM 746 C C . LEU A 1 94 ? -12.364 7.476 13.850 1.00 86.06 94 LEU A C 1
ATOM 748 O O . LEU A 1 94 ? -13.588 7.497 13.967 1.00 86.06 94 LEU A O 1
ATOM 752 N N . LYS A 1 95 ? -11.597 8.485 14.271 1.00 83.19 95 LYS A N 1
ATOM 753 C CA . LYS A 1 95 ? -12.136 9.642 15.000 1.00 83.19 95 LYS A CA 1
ATOM 754 C C . LYS A 1 95 ? -12.737 10.675 14.059 1.00 83.19 95 LYS A C 1
ATOM 756 O O . LYS A 1 95 ? -13.774 11.264 14.351 1.00 83.19 95 LYS A O 1
ATOM 761 N N . ASN A 1 96 ? -12.0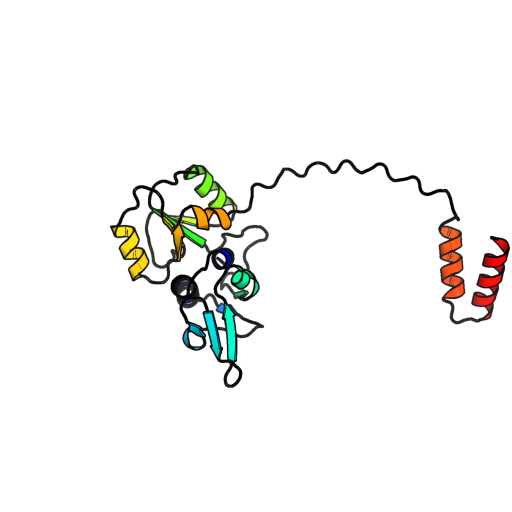50 10.933 12.948 1.00 80.38 96 ASN A N 1
ATOM 762 C CA . ASN A 1 96 ? -12.384 12.036 12.051 1.00 80.38 96 ASN A CA 1
ATOM 763 C C . ASN A 1 96 ? -13.256 11.591 10.874 1.00 80.38 96 ASN A C 1
ATOM 765 O O . ASN A 1 96 ? -13.750 12.435 10.125 1.00 80.38 96 ASN A O 1
ATOM 769 N N . ASN A 1 97 ? -13.423 10.282 10.677 1.00 79.44 97 ASN A N 1
ATOM 770 C CA . ASN A 1 97 ? -14.146 9.718 9.547 1.00 79.44 97 ASN A CA 1
ATOM 771 C C . ASN A 1 97 ? -15.050 8.571 9.980 1.00 79.44 97 ASN A C 1
ATOM 773 O O . ASN A 1 97 ? -14.697 7.778 10.846 1.00 79.44 97 ASN A O 1
ATOM 777 N N . ASP A 1 98 ? -16.184 8.444 9.299 1.00 85.75 98 ASP A N 1
ATOM 778 C CA . ASP A 1 98 ? -17.033 7.269 9.429 1.00 85.75 98 ASP A CA 1
ATOM 779 C C . ASP A 1 98 ? -16.321 6.043 8.838 1.00 85.75 98 ASP A C 1
ATOM 781 O O . ASP A 1 98 ? -15.890 6.040 7.678 1.00 85.75 98 ASP A O 1
ATOM 785 N N . THR A 1 99 ? -16.194 5.003 9.660 1.00 85.38 99 THR A N 1
ATOM 786 C CA . THR A 1 99 ? -15.522 3.753 9.304 1.00 85.38 99 THR A CA 1
ATOM 787 C C . THR A 1 99 ? -16.238 3.073 8.134 1.00 85.38 99 THR A C 1
ATOM 789 O O . THR A 1 99 ? -15.579 2.632 7.194 1.00 85.38 99 THR A O 1
ATOM 792 N N . GLU A 1 100 ? -17.574 3.077 8.105 1.00 87.12 100 GLU A N 1
ATOM 793 C CA . GLU A 1 100 ? -18.353 2.463 7.024 1.00 87.12 100 GLU A CA 1
ATOM 794 C C . GLU A 1 100 ? -18.170 3.209 5.699 1.00 87.12 100 GLU A C 1
ATOM 796 O O . GLU A 1 100 ? -17.940 2.595 4.652 1.00 87.12 100 GLU A O 1
ATOM 801 N N . GLU A 1 101 ? -18.192 4.546 5.725 1.00 88.25 101 GLU A N 1
ATOM 802 C CA . GLU A 1 101 ? -17.923 5.337 4.524 1.00 88.25 101 GLU A CA 1
ATOM 803 C C . GLU A 1 101 ? -16.525 5.066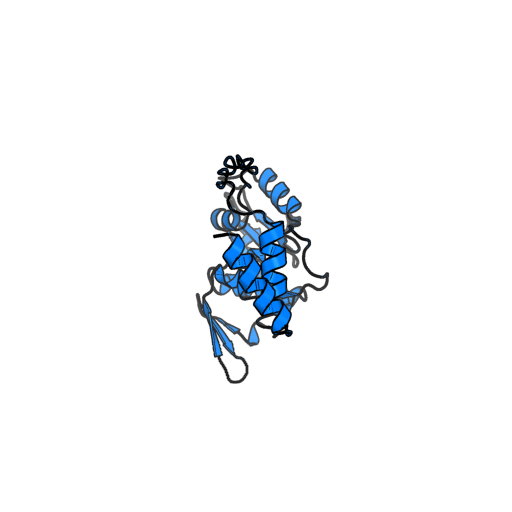 3.959 1.00 88.25 101 GLU A C 1
ATOM 805 O O . GLU A 1 101 ? -16.325 5.068 2.738 1.00 88.25 101 GLU A O 1
ATOM 810 N N . VAL A 1 102 ? -15.533 4.914 4.838 1.00 88.50 102 VAL A N 1
ATOM 811 C CA . VAL A 1 102 ? -14.154 4.631 4.440 1.00 88.50 102 VAL A CA 1
ATOM 812 C C . VAL A 1 102 ? -14.058 3.241 3.820 1.00 88.50 102 VAL A C 1
ATOM 814 O O . VAL A 1 102 ? -13.471 3.123 2.742 1.00 88.50 102 VAL A O 1
ATOM 817 N N . ILE A 1 103 ? -14.678 2.226 4.428 1.00 90.19 103 ILE A N 1
ATOM 818 C CA . ILE A 1 103 ? -14.745 0.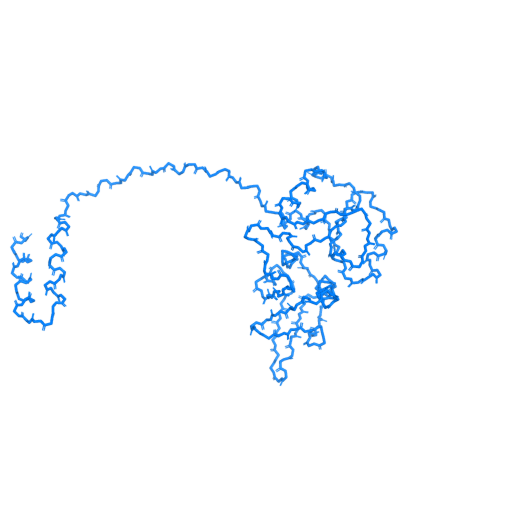863 3.882 1.00 90.19 103 ILE A CA 1
ATOM 819 C C . ILE A 1 103 ? -15.336 0.899 2.470 1.00 90.19 103 ILE A C 1
ATOM 821 O O . ILE A 1 103 ? -14.679 0.487 1.513 1.00 90.19 103 ILE A O 1
ATOM 825 N N . GLN A 1 104 ? -16.504 1.525 2.298 1.00 90.50 104 GLN A N 1
ATOM 826 C CA . GLN A 1 104 ? -17.144 1.637 0.985 1.00 90.50 104 GLN A CA 1
ATOM 827 C C . GLN A 1 104 ? -16.266 2.365 -0.043 1.00 90.50 104 GLN A C 1
ATOM 829 O O . GLN A 1 104 ? -16.268 2.025 -1.230 1.00 90.50 104 GLN A O 1
ATOM 834 N N . LYS A 1 105 ? -15.520 3.401 0.366 1.00 89.62 105 LYS A N 1
ATOM 835 C CA . LYS A 1 105 ? -14.589 4.115 -0.526 1.00 89.62 105 LYS A CA 1
ATOM 836 C C . LYS A 1 105 ? -13.427 3.217 -0.943 1.00 89.62 105 LYS A C 1
ATOM 838 O O . LYS A 1 105 ? -13.084 3.199 -2.124 1.00 89.62 105 LYS A O 1
ATOM 843 N N . VAL A 1 106 ? -12.836 2.479 -0.008 1.00 91.50 106 VAL A N 1
ATOM 844 C CA . VAL A 1 106 ? -11.738 1.540 -0.272 1.00 91.50 106 VAL A CA 1
ATOM 845 C C . VAL A 1 106 ? -12.181 0.443 -1.236 1.00 91.50 106 VAL A C 1
ATOM 847 O O . VAL A 1 106 ? -11.509 0.205 -2.242 1.00 91.50 106 VAL A O 1
ATOM 850 N N . GLU A 1 107 ? -13.342 -0.160 -0.993 1.00 91.69 107 GLU A N 1
ATOM 851 C CA . GLU A 1 107 ? -13.917 -1.198 -1.852 1.00 91.69 107 GLU A CA 1
ATOM 852 C C . GLU A 1 107 ? -14.230 -0.663 -3.254 1.00 91.69 107 GLU A C 1
ATOM 854 O O . GLU A 1 107 ? -13.867 -1.264 -4.270 1.00 91.69 107 GLU A O 1
ATOM 859 N N . LYS A 1 108 ? -14.791 0.553 -3.350 1.00 91.00 108 LYS A N 1
ATOM 860 C CA . LYS A 1 108 ? -14.975 1.248 -4.637 1.00 91.00 108 LYS A CA 1
ATOM 861 C C . LYS A 1 108 ? -13.656 1.462 -5.377 1.00 91.00 108 LYS A C 1
ATOM 863 O O . LYS A 1 108 ? -13.652 1.442 -6.611 1.00 91.00 108 LYS A O 1
ATOM 868 N N . LEU A 1 109 ? -12.544 1.636 -4.667 1.00 90.56 109 LEU A N 1
ATOM 869 C CA . LEU A 1 109 ? -11.201 1.759 -5.238 1.00 90.56 109 LEU A CA 1
ATOM 870 C C . LEU A 1 109 ? -10.508 0.406 -5.472 1.00 90.56 109 LEU A C 1
ATOM 872 O O . LEU A 1 109 ? -9.370 0.396 -5.943 1.00 90.56 109 LEU A O 1
ATOM 876 N N . GLY A 1 110 ? -11.196 -0.711 -5.220 1.00 89.12 110 GLY A N 1
ATOM 877 C CA . GLY A 1 110 ? -10.737 -2.073 -5.492 1.00 89.12 110 GLY A CA 1
ATOM 878 C C . GLY A 1 110 ? -9.953 -2.731 -4.356 1.00 89.12 110 GLY A C 1
ATOM 879 O O . GLY A 1 110 ? -9.331 -3.761 -4.602 1.00 89.12 110 GLY A O 1
ATOM 880 N N . GLY A 1 111 ? -9.936 -2.135 -3.162 1.00 92.06 111 GLY A N 1
ATOM 881 C CA . GLY A 1 111 ? -9.372 -2.764 -1.968 1.00 92.06 111 GLY A CA 1
ATOM 882 C C . GLY A 1 111 ? -10.351 -3.736 -1.313 1.00 92.06 111 GLY A C 1
ATOM 883 O O . GLY A 1 111 ? -11.549 -3.684 -1.575 1.00 92.06 111 GLY A O 1
ATOM 884 N N . LEU A 1 112 ? -9.829 -4.598 -0.447 1.00 92.88 112 LEU A N 1
ATOM 885 C CA . LEU A 1 112 ? -10.611 -5.520 0.371 1.00 92.88 112 LEU A CA 1
ATOM 886 C C . LEU A 1 112 ? -10.389 -5.185 1.846 1.00 92.88 112 LEU A C 1
ATOM 888 O O . LEU A 1 112 ? -9.239 -5.089 2.277 1.00 92.88 112 LEU A O 1
ATOM 892 N N . VAL A 1 113 ? -11.465 -5.020 2.613 1.00 92.69 113 VAL A N 1
ATOM 893 C CA . VAL A 1 113 ? -11.387 -4.845 4.068 1.00 92.69 113 VAL A CA 1
ATOM 894 C C . VAL A 1 113 ? -11.777 -6.159 4.735 1.00 92.69 113 VAL A C 1
ATOM 896 O O . VAL A 1 113 ? -12.806 -6.741 4.407 1.00 92.69 113 VAL A O 1
ATOM 899 N N . VAL A 1 114 ? -10.939 -6.642 5.646 1.00 92.69 114 VAL A N 1
ATOM 900 C CA . VAL A 1 114 ? -11.177 -7.853 6.438 1.00 92.69 114 VAL A CA 1
ATOM 901 C C . VAL A 1 114 ? -11.075 -7.541 7.929 1.00 92.69 114 VAL A C 1
ATOM 903 O O . VAL A 1 114 ? -10.470 -6.544 8.321 1.00 92.69 114 VAL A O 1
ATOM 906 N N . GLN A 1 115 ? -11.695 -8.381 8.756 1.00 87.50 115 GLN A N 1
ATOM 907 C CA . GLN A 1 115 ? -11.685 -8.227 10.216 1.00 87.50 115 GLN A CA 1
ATOM 908 C C . GLN A 1 115 ? -10.434 -8.850 10.845 1.00 87.50 115 GLN A C 1
ATOM 910 O O . GLN A 1 115 ? -9.879 -8.293 11.787 1.00 87.50 115 GLN A O 1
ATOM 915 N N . ASP A 1 116 ? -9.956 -9.958 10.276 1.00 86.69 116 ASP A N 1
ATOM 916 C CA . ASP A 1 116 ? -8.807 -10.695 10.791 1.00 86.69 116 ASP A CA 1
ATOM 917 C C . ASP A 1 116 ? -7.528 -10.436 10.000 1.00 86.69 116 ASP A C 1
ATOM 919 O O . ASP A 1 116 ? -7.523 -10.242 8.782 1.00 86.69 116 ASP A O 1
ATOM 923 N N . VAL A 1 117 ? -6.412 -10.492 10.724 1.00 87.62 117 VAL A N 1
ATOM 924 C CA . VAL A 1 117 ? -5.070 -10.429 10.151 1.00 87.62 117 VAL A CA 1
ATOM 925 C C . VAL A 1 117 ? -4.662 -11.813 9.645 1.00 87.62 117 VAL A C 1
ATOM 927 O O . VAL A 1 117 ? -4.538 -12.749 10.443 1.00 87.62 117 VAL A O 1
ATOM 930 N N . ASP A 1 118 ? -4.403 -11.917 8.342 1.00 86.69 118 ASP A N 1
ATOM 931 C CA . ASP A 1 118 ? -3.815 -13.090 7.691 1.00 86.69 118 ASP A CA 1
ATOM 932 C C . ASP A 1 118 ? -2.554 -12.744 6.883 1.00 86.69 118 ASP A C 1
ATOM 934 O O . ASP A 1 118 ? -2.119 -11.594 6.827 1.00 86.69 118 ASP A O 1
ATOM 938 N N . ASP A 1 119 ? -1.946 -13.763 6.280 1.00 85.19 119 ASP A N 1
ATOM 939 C CA . ASP A 1 119 ? -0.736 -13.674 5.459 1.00 85.19 119 ASP A CA 1
ATOM 940 C C . ASP A 1 119 ? -0.909 -12.822 4.191 1.00 85.19 119 ASP A C 1
ATOM 942 O O . ASP A 1 119 ? 0.066 -12.343 3.614 1.00 85.19 119 ASP A O 1
ATOM 946 N N . LYS A 1 120 ? -2.158 -12.596 3.773 1.00 88.56 120 LYS A N 1
ATOM 947 C CA . LYS A 1 120 ? -2.516 -11.804 2.593 1.00 88.56 120 LYS A CA 1
ATOM 948 C C . LYS A 1 120 ? -2.895 -10.369 2.940 1.00 88.56 120 LYS A C 1
ATOM 950 O O . LYS A 1 120 ? -3.170 -9.589 2.031 1.00 88.56 120 LYS A O 1
ATOM 955 N N . VAL A 1 121 ? -2.952 -9.998 4.218 1.00 92.56 121 VAL A N 1
ATOM 956 C CA . VAL A 1 121 ? -3.128 -8.600 4.628 1.00 92.56 121 VAL A CA 1
ATOM 957 C C . VAL A 1 121 ? -1.817 -7.852 4.389 1.00 92.56 121 VAL A C 1
ATOM 959 O O . VAL A 1 121 ? -0.749 -8.326 4.761 1.00 92.56 121 VAL A O 1
ATOM 962 N N . ASN A 1 122 ? -1.894 -6.664 3.784 1.00 93.75 122 ASN A N 1
ATOM 963 C CA . ASN A 1 122 ? -0.735 -5.781 3.588 1.00 93.75 122 ASN A CA 1
ATOM 964 C C . ASN A 1 122 ? -0.874 -4.406 4.230 1.00 93.75 122 ASN A C 1
ATOM 966 O O . ASN A 1 122 ? 0.100 -3.652 4.258 1.00 93.75 122 ASN A O 1
ATOM 970 N N . LEU A 1 123 ? -2.054 -4.060 4.742 1.00 94.06 123 LEU A N 1
ATOM 971 C CA . LEU A 1 123 ? -2.284 -2.780 5.393 1.00 94.06 123 LEU A CA 1
ATOM 972 C C . LEU A 1 123 ? -3.102 -2.950 6.673 1.00 94.06 123 LEU A C 1
ATOM 974 O O . LEU A 1 123 ? -4.104 -3.653 6.706 1.00 94.06 123 LEU A O 1
ATOM 978 N N . MET A 1 124 ? -2.719 -2.230 7.712 1.00 93.94 124 MET A N 1
ATOM 979 C CA . MET A 1 124 ? -3.475 -2.098 8.943 1.00 93.94 124 MET A CA 1
ATOM 980 C C . MET A 1 124 ? -3.605 -0.620 9.283 1.00 93.94 124 MET A C 1
ATOM 982 O O . MET A 1 124 ? -2.607 0.101 9.310 1.00 93.94 124 MET A O 1
ATOM 986 N N . VAL A 1 125 ? -4.831 -0.168 9.534 1.00 93.25 125 VAL A N 1
ATOM 987 C CA . VAL A 1 125 ? -5.112 1.206 9.962 1.00 93.25 125 VAL A CA 1
ATOM 988 C C . VAL A 1 125 ? -5.455 1.189 11.444 1.00 93.25 125 VAL A C 1
ATOM 990 O O . VAL A 1 125 ? -6.359 0.464 11.858 1.00 93.25 125 VAL A O 1
ATOM 993 N N . ILE A 1 126 ? -4.722 1.966 12.237 1.00 92.69 126 ILE A N 1
ATOM 994 C CA . ILE A 1 126 ? -4.919 2.099 13.680 1.00 92.69 126 ILE A CA 1
ATOM 995 C C . ILE A 1 126 ? -5.820 3.304 13.956 1.00 92.69 126 ILE A C 1
ATOM 997 O O . ILE A 1 126 ? -5.485 4.434 13.593 1.00 92.69 126 ILE A O 1
ATOM 1001 N N . GLY A 1 127 ? -6.938 3.047 14.633 1.00 88.56 127 GLY A N 1
ATOM 1002 C CA . GLY A 1 127 ? -7.843 4.048 15.192 1.00 88.56 127 GLY A CA 1
ATOM 1003 C C . GLY A 1 127 ? -7.817 4.091 16.724 1.00 88.56 127 GLY A C 1
ATOM 1004 O O . GLY A 1 127 ? -6.971 3.484 17.388 1.00 88.56 127 GLY A O 1
ATOM 1005 N N . GLU A 1 128 ? -8.777 4.805 17.308 1.00 86.50 128 GLU A N 1
ATOM 1006 C CA . GLU A 1 128 ? -8.998 4.823 18.753 1.00 86.50 128 GLU A CA 1
ATOM 1007 C C . GLU A 1 128 ? -9.469 3.445 19.248 1.00 86.50 128 GLU A C 1
ATOM 1009 O O . GLU A 1 128 ? -10.202 2.737 18.559 1.00 86.50 128 GLU A O 1
ATOM 1014 N N . LYS A 1 129 ? -9.073 3.059 20.469 1.00 85.31 129 LYS A N 1
ATOM 1015 C CA . LYS A 1 129 ? -9.394 1.745 21.070 1.00 85.31 129 LYS A CA 1
ATOM 1016 C C . LYS A 1 129 ? -8.918 0.539 20.240 1.00 85.31 129 LYS A C 1
ATOM 1018 O O . LYS A 1 129 ? -9.561 -0.506 20.247 1.00 85.31 129 LYS A O 1
ATOM 1023 N N . ALA A 1 130 ? -7.788 0.678 19.552 1.00 87.19 130 ALA A N 1
ATOM 1024 C CA . ALA A 1 130 ? -7.160 -0.417 18.826 1.00 87.19 130 ALA A CA 1
ATOM 1025 C C . ALA A 1 130 ? -6.825 -1.609 19.743 1.00 87.19 130 ALA A C 1
ATOM 1027 O O . ALA A 1 130 ? -6.281 -1.445 20.841 1.00 87.19 130 ALA A O 1
ATOM 1028 N N . ASP A 1 131 ? -7.107 -2.816 19.260 1.00 89.00 131 ASP A N 1
ATOM 1029 C CA . ASP A 1 131 ? -6.738 -4.059 19.918 1.00 89.00 131 ASP A CA 1
ATOM 1030 C C . ASP A 1 131 ? -5.218 -4.271 19.850 1.00 89.00 131 ASP A C 1
ATOM 1032 O O . ASP A 1 131 ? -4.603 -4.300 18.777 1.00 89.00 131 ASP A O 1
ATOM 1036 N N . LYS A 1 132 ? -4.606 -4.438 21.024 1.00 89.81 132 LYS A N 1
ATOM 1037 C CA . LYS A 1 132 ? -3.168 -4.677 21.175 1.00 89.81 132 LYS A CA 1
ATOM 1038 C C . LYS A 1 132 ? -2.753 -6.058 20.665 1.00 89.81 132 LYS A C 1
ATOM 1040 O O . LYS A 1 132 ? -1.596 -6.217 20.284 1.00 89.81 132 LYS A O 1
ATOM 1045 N N . GLN A 1 133 ? -3.645 -7.051 20.666 1.00 87.94 133 GLN A N 1
ATOM 1046 C CA . GLN A 1 133 ? -3.334 -8.404 20.195 1.00 87.94 133 GLN A CA 1
ATOM 1047 C C . GLN A 1 133 ? -3.195 -8.440 18.673 1.00 87.94 133 GLN A C 1
ATOM 1049 O O . GLN A 1 133 ? -2.182 -8.916 18.161 1.00 87.94 133 GLN A O 1
ATOM 1054 N N . LEU A 1 134 ? -4.158 -7.850 17.955 1.00 87.94 134 LEU A N 1
ATOM 1055 C CA . LEU A 1 134 ? -4.085 -7.699 16.499 1.00 87.94 134 LEU A CA 1
ATOM 1056 C C . LEU A 1 134 ? -2.853 -6.901 16.072 1.00 87.94 134 LEU A C 1
ATOM 1058 O O . LEU A 1 134 ? -2.209 -7.249 15.083 1.00 87.94 134 LEU A O 1
ATOM 1062 N N . LEU A 1 135 ? -2.496 -5.866 16.838 1.00 89.56 135 LEU A N 1
ATOM 1063 C CA . LEU A 1 135 ? -1.301 -5.076 16.567 1.00 89.56 135 LEU A CA 1
ATOM 1064 C C . LEU A 1 135 ? -0.028 -5.924 16.660 1.00 89.56 135 LEU A C 1
ATOM 1066 O O . LEU A 1 135 ? 0.761 -5.924 15.722 1.00 89.56 135 LEU A O 1
ATOM 1070 N N . LYS A 1 136 ? 0.145 -6.689 17.745 1.00 89.62 136 LYS A N 1
ATOM 1071 C CA . LYS A 1 136 ? 1.306 -7.579 17.910 1.00 89.62 136 LYS A CA 1
ATOM 1072 C C . LYS A 1 136 ? 1.403 -8.605 16.786 1.00 89.62 136 LYS A C 1
ATOM 1074 O O . LYS A 1 136 ? 2.461 -8.738 16.183 1.00 89.62 136 LYS A O 1
ATOM 1079 N N . LYS A 1 137 ? 0.282 -9.245 16.434 1.00 89.06 137 LYS A N 1
ATOM 1080 C CA . LYS A 1 137 ? 0.223 -10.200 15.318 1.00 89.06 137 LYS A CA 1
ATOM 1081 C C . LYS A 1 137 ? 0.656 -9.555 13.997 1.00 89.06 137 LYS A C 1
ATOM 1083 O O . LYS A 1 137 ? 1.395 -10.156 13.223 1.00 89.06 137 LYS A O 1
ATOM 1088 N N . ALA A 1 138 ? 0.221 -8.321 13.737 1.00 89.38 138 ALA A N 1
ATOM 1089 C CA . ALA A 1 138 ? 0.615 -7.599 12.533 1.00 89.38 138 ALA A CA 1
ATOM 1090 C C . ALA A 1 138 ? 2.102 -7.209 12.526 1.00 89.38 138 ALA A C 1
ATOM 1092 O O . ALA A 1 138 ? 2.741 -7.221 11.472 1.00 89.38 138 ALA A O 1
ATOM 1093 N N . GLU A 1 139 ? 2.663 -6.878 13.690 1.00 89.38 139 GLU A N 1
ATOM 1094 C CA . GLU A 1 139 ? 4.089 -6.588 13.832 1.00 89.38 139 GLU A CA 1
ATOM 1095 C C . GLU A 1 139 ? 4.966 -7.827 13.633 1.00 89.38 139 GLU A C 1
ATOM 1097 O O . GLU A 1 139 ? 5.983 -7.723 12.947 1.00 89.38 139 GLU A O 1
ATOM 1102 N N . GLU A 1 140 ? 4.553 -8.978 14.167 1.00 88.94 140 GLU A N 1
ATOM 1103 C CA . GLU A 1 140 ? 5.254 -10.264 14.046 1.00 88.94 140 GLU A CA 1
ATOM 1104 C C . GLU A 1 140 ? 5.342 -10.752 12.597 1.00 88.94 140 GLU A C 1
ATOM 1106 O O . GLU A 1 140 ? 6.377 -11.264 12.180 1.00 88.94 140 GLU A O 1
ATOM 1111 N N . LEU A 1 141 ? 4.289 -10.543 11.801 1.00 88.44 141 LEU A N 1
ATOM 1112 C CA . LEU A 1 141 ? 4.273 -10.948 10.393 1.00 88.44 141 LEU A CA 1
ATOM 1113 C C . LEU A 1 141 ? 5.247 -10.145 9.517 1.00 88.44 141 LEU A C 1
ATOM 1115 O O . LEU A 1 141 ? 5.561 -10.576 8.412 1.00 88.44 141 LEU A O 1
ATOM 1119 N N . ASN A 1 142 ? 5.687 -8.964 9.969 1.00 88.50 142 ASN A N 1
ATOM 1120 C CA . ASN A 1 142 ? 6.642 -8.075 9.294 1.00 88.50 142 ASN A CA 1
ATOM 1121 C C . ASN A 1 142 ? 6.383 -7.809 7.791 1.00 88.50 142 ASN A C 1
ATOM 1123 O O . ASN A 1 142 ? 7.286 -7.415 7.056 1.00 88.50 142 ASN A O 1
ATOM 1127 N N . GLN A 1 143 ? 5.144 -7.987 7.339 1.00 90.38 143 GLN A N 1
ATOM 1128 C CA . GLN A 1 143 ? 4.691 -7.758 5.960 1.00 90.38 143 GLN A CA 1
ATOM 1129 C C . GLN A 1 143 ? 3.470 -6.826 5.896 1.00 90.38 143 GLN A C 1
ATOM 1131 O O . GLN A 1 143 ? 2.973 -6.483 4.828 1.00 90.38 143 GLN A O 1
ATOM 1136 N N . ILE A 1 144 ? 2.967 -6.404 7.058 1.00 92.88 144 ILE A N 1
ATOM 1137 C CA . ILE A 1 144 ? 1.787 -5.551 7.167 1.00 92.88 144 ILE A CA 1
ATOM 1138 C C . ILE A 1 144 ? 2.248 -4.127 7.431 1.00 92.88 144 ILE A C 1
ATOM 1140 O O . ILE A 1 144 ? 2.877 -3.841 8.452 1.00 92.88 144 ILE A O 1
ATOM 1144 N N . LEU A 1 145 ? 1.923 -3.219 6.514 1.00 92.81 145 LEU A N 1
ATOM 1145 C CA . LEU A 1 145 ? 2.142 -1.795 6.715 1.00 92.81 145 LEU A CA 1
ATOM 1146 C C . LEU A 1 145 ? 1.140 -1.278 7.747 1.00 92.81 145 LEU A C 1
ATOM 1148 O O . LEU A 1 145 ? -0.062 -1.461 7.593 1.00 92.81 145 LEU A O 1
ATOM 1152 N N . ILE A 1 146 ? 1.628 -0.611 8.787 1.00 93.56 146 ILE A N 1
ATOM 1153 C CA . ILE A 1 146 ? 0.796 -0.096 9.875 1.00 93.56 146 ILE A CA 1
ATOM 1154 C C . ILE A 1 146 ? 0.732 1.423 9.742 1.00 93.56 146 ILE A C 1
ATOM 1156 O O . ILE A 1 146 ? 1.768 2.084 9.788 1.00 93.56 146 ILE A O 1
ATOM 1160 N N . LEU A 1 147 ? -0.470 1.969 9.571 1.00 93.06 147 LEU A N 1
ATOM 1161 C CA . LEU A 1 147 ? -0.713 3.400 9.407 1.00 93.06 147 LEU A CA 1
ATOM 1162 C C . LEU A 1 147 ? -1.638 3.937 10.500 1.00 93.06 147 LEU A C 1
ATOM 1164 O O . LEU A 1 147 ? -2.540 3.248 10.969 1.00 93.06 147 LEU A O 1
ATOM 1168 N N . ASP A 1 148 ? -1.423 5.196 10.860 1.00 91.25 148 ASP A N 1
ATOM 1169 C CA . ASP A 1 148 ? -2.377 6.008 11.611 1.00 91.25 148 ASP A CA 1
ATOM 1170 C C . ASP A 1 148 ? -3.487 6.530 10.673 1.00 91.25 148 ASP A C 1
ATOM 1172 O O . ASP A 1 148 ? -3.375 6.489 9.439 1.00 91.25 148 ASP A O 1
ATOM 1176 N N . GLU A 1 149 ? -4.576 7.035 11.256 1.00 87.94 149 GLU A N 1
ATOM 1177 C CA . GLU A 1 149 ? -5.682 7.621 10.491 1.00 87.94 149 GLU A CA 1
ATOM 1178 C C . GLU A 1 149 ? -5.202 8.772 9.584 1.00 87.94 149 GLU A C 1
ATOM 1180 O O . GLU A 1 149 ? -5.593 8.858 8.419 1.00 87.94 149 GLU A O 1
ATOM 1185 N N . GLU A 1 150 ? -4.305 9.630 10.074 1.00 87.81 150 GLU A N 1
ATOM 1186 C CA . GLU A 1 150 ? -3.819 10.796 9.331 1.00 87.81 150 GLU A CA 1
ATOM 1187 C C . GLU A 1 150 ? -3.055 10.418 8.055 1.00 87.81 150 GLU A C 1
ATOM 1189 O O . GLU A 1 150 ? -3.339 10.962 6.983 1.00 87.81 150 GLU A O 1
ATOM 1194 N N . ARG A 1 151 ? -2.110 9.469 8.126 1.00 89.12 151 ARG A N 1
ATOM 1195 C CA . ARG A 1 151 ? -1.391 8.977 6.938 1.00 89.12 151 ARG A CA 1
ATOM 1196 C C . ARG A 1 151 ? -2.332 8.233 6.010 1.00 89.12 151 ARG A C 1
ATOM 1198 O O . ARG A 1 151 ? -2.197 8.348 4.793 1.00 89.12 151 ARG A O 1
ATOM 1205 N N . PHE A 1 152 ? -3.293 7.494 6.557 1.00 90.31 152 PHE A N 1
ATOM 1206 C CA . PHE A 1 152 ? -4.264 6.780 5.743 1.00 90.31 152 PHE A CA 1
ATOM 1207 C C . PHE A 1 152 ? -5.150 7.739 4.926 1.00 90.31 152 PHE A C 1
ATOM 1209 O O . PHE A 1 152 ? -5.392 7.510 3.741 1.00 90.31 152 PHE A O 1
ATOM 1216 N N . ILE A 1 153 ? -5.563 8.875 5.489 1.00 86.75 153 ILE A N 1
ATOM 1217 C CA . ILE A 1 153 ? -6.341 9.878 4.745 1.00 86.75 153 ILE A CA 1
ATOM 1218 C C . ILE A 1 153 ? -5.545 10.447 3.559 1.00 86.75 153 ILE A C 1
ATOM 1220 O O . ILE A 1 153 ? -6.128 10.716 2.508 1.00 86.75 153 ILE A O 1
ATOM 1224 N N . GLN A 1 154 ? -4.219 10.581 3.672 1.00 86.31 154 GLN A N 1
ATOM 1225 C CA . GLN A 1 154 ? -3.374 11.132 2.600 1.00 86.31 154 GLN A CA 1
ATOM 1226 C C . GLN A 1 154 ? -3.362 10.272 1.327 1.00 86.31 154 GLN A C 1
ATOM 1228 O O . GLN A 1 154 ? -3.127 10.795 0.233 1.00 86.31 154 GLN A O 1
ATOM 1233 N N . ILE A 1 155 ? -3.618 8.964 1.441 1.00 88.56 155 ILE A N 1
ATOM 1234 C CA . ILE A 1 155 ? -3.702 8.064 0.278 1.00 88.56 155 ILE A CA 1
ATOM 1235 C C . ILE A 1 155 ? -5.094 7.949 -0.310 1.00 88.56 155 ILE A C 1
ATOM 1237 O O . ILE A 1 155 ? -5.229 7.525 -1.465 1.00 88.56 155 ILE A O 1
ATOM 1241 N N . LEU A 1 156 ? -6.123 8.331 0.444 1.00 86.00 156 LEU A N 1
ATOM 1242 C CA . LEU A 1 156 ? -7.461 8.400 -0.104 1.00 86.00 156 LEU A CA 1
ATOM 1243 C C . LEU A 1 156 ? -7.504 9.507 -1.168 1.00 86.00 156 LEU A C 1
ATOM 1245 O O . LEU A 1 156 ? -7.002 10.614 -0.957 1.00 86.00 156 LEU A O 1
ATOM 1249 N N . PRO A 1 157 ? -8.088 9.239 -2.347 1.00 79.25 157 PRO A N 1
ATOM 1250 C CA . PRO A 1 157 ? -8.238 10.271 -3.354 1.00 79.25 157 PRO A CA 1
ATOM 1251 C C . PRO A 1 157 ? -9.096 11.396 -2.778 1.00 79.25 157 PRO A C 1
ATOM 1253 O O . PRO A 1 157 ? -10.204 11.155 -2.292 1.00 79.25 157 PRO A O 1
ATOM 1256 N N . ALA A 1 158 ? -8.593 12.630 -2.860 1.00 73.00 158 ALA A N 1
ATOM 1257 C CA . ALA A 1 158 ? -9.348 13.806 -2.455 1.00 73.00 158 ALA A CA 1
ATOM 1258 C C . ALA A 1 158 ? -10.733 13.776 -3.114 1.00 73.00 158 ALA A C 1
ATOM 1260 O O . ALA A 1 158 ? -10.842 13.451 -4.305 1.00 73.00 158 ALA A O 1
ATOM 1261 N N . LYS A 1 159 ? -11.785 14.116 -2.348 1.00 64.19 159 LYS A N 1
ATOM 1262 C CA . LYS A 1 159 ? -13.145 14.263 -2.884 1.00 64.19 159 LYS A CA 1
ATOM 1263 C C . LYS A 1 159 ? -13.034 15.140 -4.129 1.00 64.19 159 LYS A C 1
ATOM 1265 O O . LYS A 1 159 ? -12.690 16.319 -4.027 1.00 64.19 159 LYS A O 1
ATOM 1270 N N . ARG A 1 160 ? -13.242 14.549 -5.314 1.00 50.94 160 ARG A N 1
ATOM 1271 C CA . ARG A 1 160 ? -13.231 15.306 -6.566 1.00 50.94 160 ARG A CA 1
ATOM 1272 C C . ARG A 1 160 ? -14.236 16.428 -6.364 1.00 50.94 160 ARG A C 1
ATOM 1274 O O . ARG A 1 160 ? -15.415 16.147 -6.158 1.00 50.94 160 ARG A O 1
ATOM 1281 N N . LYS A 1 161 ? -13.787 17.685 -6.418 1.00 52.72 161 LYS A N 1
ATOM 1282 C CA . LYS A 1 161 ? -14.721 18.780 -6.671 1.00 52.72 161 LYS A CA 1
ATOM 1283 C C . LYS A 1 161 ? -15.461 18.355 -7.935 1.00 52.72 161 LYS A C 1
ATOM 1285 O O . LYS A 1 161 ? -14.801 18.013 -8.923 1.00 52.72 161 LYS A O 1
ATOM 1290 N N . LEU A 1 162 ? -16.795 18.278 -7.871 1.00 52.78 162 LEU A N 1
ATOM 1291 C CA . LEU A 1 162 ? -17.613 18.097 -9.070 1.00 52.78 162 LEU A CA 1
ATOM 1292 C C . LEU A 1 162 ? -17.028 19.024 -10.134 1.00 52.78 162 LEU A C 1
ATOM 1294 O O . LEU A 1 162 ? -16.664 20.149 -9.769 1.00 52.78 162 LEU A O 1
ATOM 1298 N N . PRO A 1 163 ? -16.838 18.562 -11.383 1.00 43.28 163 PRO A N 1
ATOM 1299 C CA . PRO A 1 163 ? -16.272 19.409 -12.413 1.00 43.28 163 PRO A CA 1
ATOM 1300 C C . PRO A 1 163 ? -17.118 20.673 -12.432 1.00 43.28 163 PRO A C 1
ATOM 1302 O O . PRO A 1 163 ? -18.281 20.641 -12.830 1.00 43.28 163 PRO A O 1
ATOM 1305 N N . VAL A 1 164 ? -16.555 21.770 -11.918 1.00 53.34 164 VAL A N 1
ATOM 1306 C CA . VAL A 1 164 ? -17.159 23.084 -12.057 1.00 53.34 164 VAL A CA 1
ATOM 1307 C C . VAL A 1 164 ? -17.252 23.214 -13.557 1.00 53.34 164 VAL A C 1
ATOM 1309 O O . VAL A 1 164 ? -16.206 23.222 -14.215 1.00 53.34 164 VAL A O 1
ATOM 1312 N N . LYS A 1 165 ? -18.477 23.160 -14.103 1.00 51.78 165 LYS A N 1
ATOM 1313 C CA . LYS A 1 165 ? -18.722 23.394 -15.525 1.00 51.78 165 LYS A CA 1
ATOM 1314 C C . LYS A 1 165 ? -17.917 24.640 -15.831 1.00 51.78 165 LYS A C 1
ATOM 1316 O O . LYS A 1 165 ? -18.233 25.705 -15.303 1.00 51.78 165 LYS A O 1
ATOM 1321 N N . ARG A 1 166 ? -16.803 24.485 -16.555 1.00 46.12 166 ARG A N 1
ATOM 1322 C CA . ARG A 1 166 ? -15.985 25.627 -16.938 1.00 46.12 166 ARG A CA 1
ATOM 1323 C C . ARG A 1 166 ? -16.966 26.522 -17.669 1.00 46.12 166 ARG A C 1
ATOM 1325 O O . ARG A 1 166 ? -17.461 26.120 -18.719 1.00 46.12 166 ARG A O 1
ATOM 1332 N N . GLN A 1 167 ? -17.296 27.676 -17.091 1.00 53.38 167 GLN A N 1
ATOM 1333 C CA . GLN A 1 167 ? -17.906 28.729 -17.876 1.00 53.38 167 GLN A CA 1
ATOM 1334 C C . GLN A 1 167 ? -16.882 28.985 -18.971 1.00 53.38 167 GLN A C 1
ATOM 1336 O O . GLN A 1 167 ? -15.760 29.423 -18.703 1.00 53.38 167 GLN A O 1
ATOM 1341 N N . ILE A 1 168 ? -17.205 28.532 -20.179 1.00 51.72 168 ILE A N 1
ATOM 1342 C CA . ILE A 1 168 ? -16.398 28.788 -21.356 1.00 51.72 168 ILE A CA 1
ATOM 1343 C C . ILE A 1 168 ? -16.336 30.308 -21.398 1.00 51.72 168 ILE A C 1
ATOM 1345 O O . ILE A 1 168 ? -17.365 30.946 -21.610 1.00 51.72 168 ILE A O 1
ATOM 1349 N N . LYS A 1 169 ? -15.168 30.897 -21.100 1.00 55.91 169 LYS A N 1
ATOM 1350 C CA . LYS A 1 169 ? -14.981 32.337 -21.294 1.00 55.91 169 LYS A CA 1
ATOM 1351 C C . LYS A 1 169 ? -15.477 32.630 -22.711 1.00 55.91 169 LYS A C 1
ATOM 1353 O O . LYS A 1 169 ? -15.031 31.914 -23.618 1.00 55.91 169 LYS A O 1
ATOM 1358 N N . PRO A 1 170 ? -16.398 33.590 -22.917 1.00 53.00 170 PRO A N 1
ATOM 1359 C CA . PRO A 1 170 ? -16.866 33.906 -24.254 1.00 53.00 170 PRO A CA 1
ATOM 1360 C C . PRO A 1 170 ? -15.630 34.140 -25.112 1.00 53.00 170 PRO A C 1
ATOM 1362 O O . PRO A 1 170 ? -14.709 34.868 -24.729 1.00 53.00 170 PRO A O 1
ATOM 1365 N N . ARG A 1 171 ? -15.554 33.384 -26.206 1.00 52.59 171 ARG A N 1
ATOM 1366 C CA . ARG A 1 171 ? -14.430 33.407 -27.133 1.00 52.59 171 ARG A CA 1
ATOM 1367 C C . ARG A 1 171 ? -14.239 34.873 -27.514 1.00 52.59 171 ARG A C 1
ATOM 1369 O O . ARG A 1 171 ? -15.152 35.444 -28.103 1.00 52.59 171 ARG A O 1
ATOM 1376 N N . LYS A 1 172 ? -13.108 35.496 -27.143 1.00 54.22 172 LYS A N 1
ATOM 1377 C CA . LYS A 1 172 ? -12.758 36.822 -27.672 1.00 54.22 172 LYS A CA 1
ATOM 1378 C C . LYS A 1 172 ? -12.900 36.704 -29.184 1.00 54.22 172 LYS A C 1
ATOM 1380 O O . LYS A 1 172 ? -12.235 35.857 -29.785 1.00 54.22 172 LYS A O 1
ATOM 1385 N N . VAL A 1 173 ? -13.823 37.469 -29.759 1.00 57.28 173 VAL A N 1
ATOM 1386 C CA . VAL A 1 173 ? -13.960 37.572 -31.206 1.00 57.28 173 VAL A CA 1
ATOM 1387 C C . VAL A 1 173 ? -12.631 38.150 -31.668 1.00 57.28 173 VAL A C 1
ATOM 1389 O O . VAL A 1 173 ? -12.319 39.305 -31.395 1.00 57.28 173 VAL A O 1
ATOM 1392 N N . LEU A 1 174 ? -11.782 37.293 -32.232 1.00 56.19 174 LEU A N 1
ATOM 1393 C CA . LEU A 1 174 ? -10.588 37.753 -32.920 1.00 56.19 174 LEU A CA 1
ATOM 1394 C C . LEU A 1 174 ? -11.084 38.656 -34.057 1.00 56.19 174 LEU A C 1
ATOM 1396 O O . LEU A 1 174 ? -12.074 38.283 -34.699 1.00 56.19 174 LEU A O 1
ATOM 1400 N N . PRO A 1 175 ? -10.462 39.825 -34.289 1.00 56.56 175 PRO A N 1
ATOM 1401 C CA . PRO A 1 175 ? -10.836 40.664 -35.419 1.00 56.56 175 PRO A CA 1
ATOM 1402 C C . PRO A 1 175 ? -10.798 39.814 -36.695 1.00 56.56 175 PRO A C 1
ATOM 1404 O O . PRO A 1 175 ? -9.981 38.896 -36.803 1.00 56.56 175 PRO A O 1
ATOM 1407 N N . GLN A 1 176 ? -11.726 40.060 -37.622 1.00 62.25 176 GLN A N 1
ATOM 1408 C CA . GLN A 1 176 ? -11.748 39.401 -38.927 1.00 62.25 176 GLN A CA 1
ATOM 1409 C C . GLN A 1 176 ? -10.488 39.801 -39.699 1.00 62.25 176 GLN A C 1
ATOM 1411 O O . GLN A 1 176 ? -10.494 40.752 -40.470 1.00 62.25 176 GLN A O 1
ATOM 1416 N N . THR A 1 177 ? -9.383 39.109 -39.462 1.00 62.81 177 THR A N 1
ATOM 1417 C CA . THR A 1 177 ? -8.133 39.351 -40.169 1.00 62.81 177 THR A CA 1
ATOM 1418 C C . THR A 1 177 ? -7.743 38.096 -40.936 1.00 62.81 177 THR A C 1
ATOM 1420 O O . THR A 1 177 ? -7.430 37.055 -40.362 1.00 62.81 177 THR A O 1
ATOM 1423 N N . VAL A 1 178 ? -7.823 38.261 -42.261 1.00 63.44 178 VAL A N 1
ATOM 1424 C CA . VAL A 1 178 ? -7.439 37.378 -43.373 1.00 63.44 178 VAL A CA 1
ATOM 1425 C C . VAL A 1 178 ? -8.140 36.011 -43.419 1.00 63.44 178 VAL A C 1
ATOM 1427 O O . VAL A 1 178 ? -8.086 35.202 -42.493 1.00 63.44 178 VAL A O 1
ATOM 1430 N N . ASP A 1 179 ? -8.782 35.728 -44.558 1.00 73.75 179 ASP A N 1
ATOM 1431 C CA . ASP A 1 179 ? -9.435 34.445 -44.827 1.00 73.75 179 ASP A CA 1
ATOM 1432 C C . ASP A 1 179 ? -8.439 33.281 -44.659 1.00 73.75 179 ASP A C 1
ATOM 1434 O O . ASP A 1 179 ? -7.376 33.206 -45.285 1.00 73.75 179 ASP A O 1
ATOM 1438 N N . LYS A 1 180 ? -8.804 32.327 -43.798 1.00 74.88 180 LYS A N 1
ATOM 1439 C CA . LYS A 1 180 ? -7.989 31.154 -43.462 1.00 74.88 180 LYS A CA 1
ATOM 1440 C C . LYS A 1 180 ? -7.699 30.278 -44.677 1.00 74.88 180 LYS A C 1
ATOM 1442 O O . LYS A 1 180 ? -6.685 29.577 -44.692 1.00 74.88 180 LYS A O 1
ATOM 1447 N N . ASN A 1 181 ? -8.564 30.308 -45.688 1.00 77.00 181 ASN A N 1
ATOM 1448 C CA . ASN A 1 181 ? -8.349 29.572 -46.927 1.00 77.00 181 ASN A CA 1
ATOM 1449 C C . ASN A 1 181 ? -7.207 30.175 -47.750 1.00 77.00 181 ASN A C 1
ATOM 1451 O O . ASN A 1 181 ? -6.397 29.428 -48.302 1.00 77.00 181 ASN A O 1
ATOM 1455 N N . VAL A 1 182 ? -7.094 31.504 -47.765 1.00 78.75 182 VAL A N 1
ATOM 1456 C CA . VAL A 1 182 ? -6.014 32.230 -48.445 1.00 78.75 182 VAL A CA 1
ATOM 1457 C C . VAL A 1 182 ? -4.678 31.953 -47.756 1.00 78.75 182 VAL A C 1
ATOM 1459 O O . VAL A 1 182 ? -3.725 31.535 -48.412 1.00 78.75 182 VAL A O 1
ATOM 1462 N N . LEU A 1 183 ? -4.635 32.024 -46.422 1.00 79.25 183 LEU A N 1
ATOM 1463 C CA . LEU A 1 183 ? -3.453 31.657 -45.626 1.00 79.25 183 LEU A CA 1
ATOM 1464 C C . LEU A 1 183 ? -2.998 30.211 -45.865 1.00 79.25 183 LEU A C 1
ATOM 1466 O O . LEU A 1 183 ? -1.803 29.930 -45.965 1.00 79.25 183 LEU A O 1
ATOM 1470 N N . ARG A 1 184 ? -3.942 29.271 -45.980 1.00 80.94 184 ARG A N 1
ATOM 1471 C CA . ARG A 1 184 ? -3.621 27.861 -46.236 1.00 80.94 184 ARG A CA 1
ATOM 1472 C C . ARG A 1 184 ? 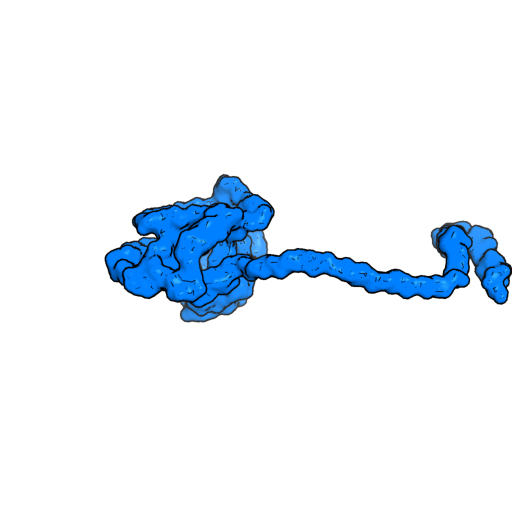-3.049 27.652 -47.642 1.00 80.94 184 ARG A C 1
ATOM 1474 O O . ARG A 1 184 ? -2.149 26.828 -47.795 1.00 80.94 184 ARG A O 1
ATOM 1481 N N . LYS A 1 185 ? -3.551 28.376 -48.647 1.00 82.31 185 LYS A N 1
ATOM 1482 C CA . LYS A 1 185 ? -3.017 28.340 -50.018 1.00 82.31 185 LYS A CA 1
ATOM 1483 C C . LYS A 1 185 ? -1.621 28.959 -50.089 1.00 82.31 185 LYS A C 1
ATOM 1485 O O . LYS A 1 185 ? -0.718 28.299 -50.590 1.00 82.31 185 LYS A O 1
ATOM 1490 N N . LEU A 1 186 ? -1.420 30.137 -49.492 1.00 83.44 186 LEU A N 1
ATOM 1491 C CA . LEU A 1 186 ? -0.105 30.783 -49.387 1.00 83.44 186 LEU A CA 1
ATOM 1492 C C . LEU A 1 186 ? 0.923 29.863 -48.733 1.00 83.44 186 LEU A C 1
ATOM 1494 O O . LEU A 1 186 ? 2.011 29.672 -49.266 1.00 83.44 186 LEU A O 1
ATOM 1498 N N . LYS A 1 187 ? 0.554 29.215 -47.621 1.00 85.00 187 LYS A N 1
ATOM 1499 C CA . LYS A 1 187 ? 1.444 28.263 -46.954 1.00 85.00 187 LYS A CA 1
ATOM 1500 C C . LYS A 1 187 ? 1.871 27.132 -47.890 1.00 85.00 187 LYS A C 1
ATOM 1502 O O . LYS A 1 187 ? 3.043 26.792 -47.895 1.00 85.00 187 LYS A O 1
ATOM 1507 N N . LYS A 1 188 ? 0.949 26.572 -48.683 1.00 84.81 188 LYS A N 1
ATOM 1508 C CA . LYS A 1 188 ? 1.280 25.507 -49.644 1.00 84.81 188 LYS A CA 1
ATOM 1509 C C . LYS A 1 188 ? 2.241 25.985 -50.733 1.00 84.81 188 LYS A C 1
ATOM 1511 O O . LYS A 1 188 ? 3.174 25.250 -51.037 1.00 84.81 188 LYS A O 1
ATOM 1516 N N . LEU A 1 189 ? 2.028 27.189 -51.268 1.00 85.75 189 LEU A N 1
ATOM 1517 C CA . LEU A 1 189 ? 2.878 27.782 -52.305 1.00 85.75 189 LEU A CA 1
ATOM 1518 C C . LEU A 1 189 ? 4.311 28.002 -51.799 1.00 85.75 189 LEU A C 1
ATOM 1520 O O . LEU A 1 189 ? 5.255 27.552 -52.438 1.00 85.75 189 LEU A O 1
ATOM 1524 N N . PHE A 1 190 ? 4.477 28.562 -50.596 1.00 82.75 190 PHE A N 1
ATOM 1525 C CA . PHE A 1 190 ? 5.801 28.788 -49.999 1.00 82.75 190 PHE A CA 1
ATOM 1526 C C . PHE A 1 190 ? 6.517 27.520 -49.527 1.00 82.75 190 PHE A C 1
ATOM 1528 O O . PHE A 1 190 ? 7.729 27.535 -49.344 1.00 82.75 190 PHE A O 1
ATOM 1535 N N . THR A 1 191 ? 5.790 26.425 -49.305 1.00 84.31 191 THR A N 1
ATOM 1536 C CA . THR A 1 191 ? 6.392 25.129 -48.949 1.00 84.31 191 THR A CA 1
ATOM 1537 C C . THR A 1 191 ? 6.631 24.224 -50.157 1.00 84.31 191 THR A C 1
ATOM 1539 O O . THR A 1 191 ? 7.013 23.067 -49.978 1.00 84.31 191 THR A O 1
ATOM 1542 N N . SER A 1 192 ? 6.361 24.709 -51.372 1.00 84.38 192 SER A N 1
ATOM 1543 C CA . SER A 1 192 ? 6.654 23.968 -52.597 1.00 84.38 192 SER A CA 1
ATOM 1544 C C . SER A 1 192 ? 8.165 23.816 -52.790 1.00 84.38 192 SER A C 1
ATOM 1546 O O . SER A 1 192 ? 8.952 24.581 -52.245 1.00 84.38 192 SER A O 1
ATOM 1548 N N . ARG A 1 193 ? 8.577 22.806 -53.561 1.00 79.44 193 ARG A N 1
ATOM 1549 C CA . ARG A 1 193 ? 9.972 22.642 -54.013 1.00 79.44 193 ARG A CA 1
ATOM 1550 C C . ARG A 1 193 ? 10.225 23.281 -55.380 1.00 79.44 193 ARG A C 1
ATOM 1552 O O . ARG A 1 193 ? 11.358 23.293 -55.841 1.00 79.44 193 ARG A O 1
ATOM 1559 N N . ASP A 1 194 ? 9.162 23.760 -56.016 1.00 87.25 194 ASP A N 1
ATOM 1560 C CA . ASP A 1 194 ? 9.198 24.443 -57.301 1.00 87.25 194 ASP A CA 1
ATOM 1561 C C . ASP A 1 194 ? 9.256 25.959 -57.078 1.00 87.25 194 ASP A C 1
ATOM 1563 O O . ASP A 1 194 ? 8.373 26.530 -56.426 1.00 87.25 194 ASP A O 1
ATOM 1567 N N . ASN A 1 195 ? 10.297 26.595 -57.612 1.00 83.62 195 ASN A N 1
ATOM 1568 C CA . ASN A 1 195 ? 10.541 28.024 -57.439 1.00 83.62 195 ASN A CA 1
ATOM 1569 C C . ASN A 1 195 ? 9.460 28.890 -58.098 1.00 83.62 195 ASN A C 1
ATOM 1571 O O . ASN A 1 195 ? 9.155 29.960 -57.570 1.00 83.62 195 ASN A O 1
ATOM 1575 N N . ASP A 1 196 ? 8.823 28.430 -59.176 1.00 87.44 196 ASP A N 1
ATOM 1576 C CA . ASP A 1 196 ? 7.763 29.198 -59.838 1.00 87.44 196 ASP A CA 1
ATOM 1577 C C . ASP A 1 196 ? 6.509 29.281 -58.958 1.00 87.44 196 ASP A C 1
ATOM 1579 O O . ASP A 1 196 ? 5.880 30.336 -58.840 1.00 87.44 196 ASP A O 1
ATOM 1583 N N . LEU A 1 197 ? 6.194 28.201 -58.235 1.00 83.62 197 LEU A N 1
ATOM 1584 C CA . LEU A 1 197 ? 5.092 28.167 -57.268 1.00 83.62 197 LEU A CA 1
ATOM 1585 C C . LEU A 1 197 ? 5.380 29.016 -56.021 1.00 83.62 197 LEU A C 1
ATOM 1587 O O . LEU A 1 197 ? 4.465 29.632 -55.470 1.00 83.62 197 LEU A O 1
ATOM 1591 N N . ILE A 1 198 ? 6.641 29.091 -55.590 1.00 84.19 198 ILE A N 1
ATOM 1592 C CA . ILE A 1 198 ? 7.062 29.981 -54.497 1.00 84.19 198 ILE A CA 1
ATOM 1593 C C . ILE A 1 198 ? 6.920 31.449 -54.928 1.00 84.19 198 ILE A C 1
ATOM 1595 O O . ILE A 1 198 ? 6.374 32.261 -54.175 1.00 84.19 198 ILE A O 1
ATOM 1599 N N . ASN A 1 199 ? 7.329 31.786 -56.155 1.00 86.19 199 ASN A N 1
ATOM 1600 C CA . ASN A 1 199 ? 7.205 33.133 -56.718 1.00 86.19 199 ASN A CA 1
ATOM 1601 C C . ASN A 1 199 ? 5.739 33.567 -56.868 1.00 86.19 199 ASN A C 1
ATOM 1603 O O . ASN A 1 199 ? 5.390 34.678 -56.469 1.00 86.19 199 ASN A O 1
ATOM 1607 N N . GLN A 1 200 ? 4.854 32.669 -57.311 1.00 83.81 200 GLN A N 1
ATOM 1608 C CA . GLN A 1 200 ? 3.405 32.913 -57.291 1.00 83.81 200 GLN A CA 1
ATOM 1609 C C . GLN A 1 200 ? 2.886 33.180 -55.870 1.00 83.81 200 GLN A C 1
ATOM 1611 O O . GLN A 1 200 ? 2.045 34.054 -55.662 1.00 83.81 200 GLN A O 1
ATOM 1616 N N . GLY A 1 201 ? 3.413 32.473 -54.864 1.00 84.38 201 GLY A N 1
ATOM 1617 C CA . GLY A 1 201 ? 3.123 32.751 -53.456 1.00 84.38 201 GLY A CA 1
ATOM 1618 C C . GLY A 1 201 ? 3.492 34.180 -53.043 1.00 84.38 201 GLY A C 1
ATOM 1619 O O . GLY A 1 201 ? 2.710 34.841 -52.354 1.00 84.38 201 GLY A O 1
ATOM 1620 N N . HIS A 1 202 ? 4.645 34.682 -53.494 1.00 84.94 202 HIS A N 1
ATOM 1621 C CA . HIS A 1 202 ? 5.080 36.058 -53.236 1.00 84.94 202 HIS A CA 1
ATOM 1622 C C . HIS A 1 202 ? 4.171 37.103 -53.895 1.00 84.94 202 HIS A C 1
ATOM 1624 O O . HIS A 1 202 ? 3.873 38.118 -53.264 1.00 84.94 202 HIS A O 1
ATOM 1630 N N . GLU A 1 203 ? 3.692 36.866 -55.117 1.00 83.94 203 GLU A N 1
ATOM 1631 C CA . GLU A 1 203 ? 2.758 37.781 -55.787 1.00 83.94 203 GLU A CA 1
ATOM 1632 C C . GLU A 1 203 ? 1.396 37.837 -55.093 1.00 83.94 203 GLU A C 1
ATOM 1634 O O . GLU A 1 203 ? 0.878 38.923 -54.827 1.00 83.94 203 GLU A O 1
ATOM 1639 N N . VAL A 1 204 ? 0.851 36.680 -54.707 1.00 81.81 204 VAL A N 1
ATOM 1640 C CA . VAL A 1 204 ? -0.413 36.622 -53.960 1.00 81.81 204 VAL A CA 1
ATOM 1641 C C . VAL A 1 204 ? -0.279 37.350 -52.622 1.00 81.81 204 VAL A C 1
ATOM 1643 O O . VAL A 1 204 ? -1.185 38.083 -52.234 1.00 81.81 204 VAL A O 1
ATOM 1646 N N . LEU A 1 205 ? 0.858 37.222 -51.931 1.00 82.50 205 LEU A N 1
ATOM 1647 C CA . LEU A 1 205 ? 1.105 37.954 -50.687 1.00 82.50 205 LEU A CA 1
ATOM 1648 C C . LEU A 1 205 ? 1.147 39.476 -50.905 1.00 82.50 205 LEU A C 1
ATOM 1650 O O . LEU A 1 205 ? 0.569 40.214 -50.108 1.00 82.50 205 LEU A O 1
ATOM 1654 N N . ARG A 1 206 ? 1.777 39.944 -51.991 1.00 81.38 206 ARG A N 1
ATOM 1655 C CA . ARG A 1 206 ? 1.801 41.373 -52.353 1.00 81.38 206 ARG A CA 1
ATOM 1656 C C . ARG A 1 206 ? 0.412 41.913 -52.691 1.00 81.38 206 ARG A C 1
ATOM 1658 O O . ARG A 1 206 ? 0.131 43.050 -52.353 1.00 81.38 206 ARG A O 1
ATOM 1665 N N . SER A 1 207 ? -0.457 41.104 -53.301 1.00 76.25 207 SER A N 1
ATOM 1666 C CA . SER A 1 207 ? -1.835 41.506 -53.635 1.00 76.25 207 SER A CA 1
ATOM 1667 C C . SER A 1 207 ? -2.777 41.636 -52.427 1.00 76.25 207 SER A C 1
ATOM 1669 O O . SER A 1 207 ? -3.883 42.149 -52.562 1.00 76.25 207 SER A O 1
ATOM 1671 N N . LEU A 1 208 ? -2.361 41.133 -51.259 1.00 70.38 208 LEU A N 1
ATOM 1672 C CA . LEU A 1 208 ? -3.130 41.164 -50.008 1.00 70.38 208 LEU A CA 1
ATOM 1673 C C . LEU A 1 208 ? -2.709 42.306 -49.067 1.00 70.38 208 LEU A C 1
ATOM 1675 O O . LEU A 1 208 ? -3.267 42.406 -47.972 1.00 70.38 208 LEU A O 1
ATOM 1679 N N . SER A 1 209 ? -1.705 43.096 -49.464 1.00 58.44 209 SER A N 1
ATOM 1680 C CA . SER A 1 209 ? -1.213 44.294 -48.764 1.00 58.44 209 SER A CA 1
ATOM 1681 C C . SER A 1 209 ? -1.827 45.544 -49.381 1.00 58.44 209 SER A C 1
ATOM 1683 O O . SER A 1 209 ? -2.193 46.446 -48.601 1.00 58.44 209 SER A O 1
#

pLDDT: mean 83.68, std 10.84, range [43.28, 94.06]

Organism: NCBI:txid408172

Sequence (209 aa):
MKVLFKTLKNSKDLTRVLNYCENNRIETLHNESSLTLDVIKLEETRGVINWGGYGSSFEIGSNLFNYFKLDYPGGPPPRGKSFTHVKMVMNGILKNNDTEEVIQKVEKLGGLVVQDVDDKVNLMVIGEKADKQLLKKAEELNQILILDEERFIQILPAKRKLPVKRQIKPRKVLPQTVDKNVLRKLKKLFTSRDNDLINQGHEVLRSLS